Protein AF-A0A3P7IJL9-F1 (afdb_monomer)

Organism: Strongylus vulgaris (NCBI:txid40348)

Foldseek 3Di:
DVLLVVCVVVLVVLCVPDPCNVVSVQVSCCNSVVDDDDQDDPNDGAQEAEDPDPDAQLVCVVVLLVDPSSLPHPYYPDHPDPSSVVNSVVVNVVSVVVVVVVVVVVVQVVQQVVQCPDPLHADPRGPFGHDDDQPDPVRDFDKWKWDLFWIADPDPPDRIDTCDDPSNVVVVVVVVVQCVVVCVVPVQWAWDGWPIKIWGQDPRFGIKMWTWTWTQGNVPRDIDIDIDIHTDGDPDPPPPPPPPPPDD

Structure (mmCIF, N/CA/C/O backbone):
data_AF-A0A3P7IJL9-F1
#
_entry.id   AF-A0A3P7IJL9-F1
#
loop_
_atom_site.group_PDB
_atom_site.id
_atom_site.type_symbol
_atom_site.label_atom_id
_atom_site.label_alt_id
_atom_site.label_comp_id
_atom_site.label_asym_id
_atom_site.label_entity_id
_atom_site.label_seq_id
_atom_site.pdbx_PDB_ins_code
_atom_site.Cartn_x
_atom_site.Cartn_y
_atom_site.Cartn_z
_atom_site.occupancy
_atom_site.B_iso_or_equiv
_atom_site.auth_seq_id
_atom_site.auth_comp_id
_atom_site.auth_asym_id
_atom_site.auth_atom_id
_atom_site.pdbx_PDB_model_num
ATOM 1 N N . MET A 1 1 ? 7.071 14.612 -41.552 1.00 52.12 1 MET A N 1
ATOM 2 C CA . MET A 1 1 ? 6.804 13.450 -42.436 1.00 52.12 1 MET A CA 1
ATOM 3 C C . MET A 1 1 ? 7.225 13.655 -43.897 1.00 52.12 1 MET A C 1
ATOM 5 O O . MET A 1 1 ? 7.886 12.772 -44.419 1.00 52.12 1 MET A O 1
ATOM 9 N N . GLN A 1 2 ? 6.938 14.786 -44.562 1.00 61.50 2 GLN A N 1
ATOM 10 C CA . GLN A 1 2 ? 7.325 15.002 -45.979 1.00 61.50 2 GLN A CA 1
ATOM 11 C C . GLN A 1 2 ? 8.834 14.865 -46.279 1.00 61.50 2 GLN A C 1
ATOM 13 O O . GLN A 1 2 ? 9.194 14.288 -47.301 1.00 61.50 2 GLN A O 1
ATOM 18 N N . LYS A 1 3 ? 9.719 15.318 -45.376 1.00 64.44 3 LYS A N 1
ATOM 19 C CA . LYS A 1 3 ? 11.183 15.195 -45.546 1.00 64.44 3 LYS A CA 1
ATOM 20 C C . LYS A 1 3 ? 11.684 13.740 -45.565 1.00 64.44 3 LYS A C 1
ATOM 22 O O . LYS A 1 3 ? 12.568 13.419 -46.350 1.00 64.44 3 LYS A O 1
ATOM 27 N N . LEU A 1 4 ? 11.073 12.853 -44.770 1.00 61.94 4 LEU A N 1
ATOM 28 C CA . LEU A 1 4 ? 11.393 11.414 -44.756 1.00 61.94 4 LEU A CA 1
ATOM 29 C C . LEU A 1 4 ? 11.015 10.738 -46.082 1.00 61.94 4 LEU A C 1
ATOM 31 O O . LEU A 1 4 ? 11.747 9.891 -46.581 1.00 61.94 4 LEU A O 1
ATOM 35 N N . ILE A 1 5 ? 9.897 11.153 -46.686 1.00 68.25 5 ILE A N 1
ATOM 36 C CA . ILE A 1 5 ? 9.431 10.619 -47.972 1.00 68.25 5 ILE A CA 1
ATOM 37 C C . ILE A 1 5 ? 10.338 11.090 -49.121 1.00 68.25 5 ILE A C 1
ATOM 39 O O . ILE A 1 5 ? 10.665 10.294 -49.997 1.00 68.25 5 ILE A O 1
ATOM 43 N N . GLN A 1 6 ? 10.802 12.346 -49.097 1.00 72.44 6 GLN A N 1
ATOM 44 C CA . GLN A 1 6 ? 11.746 12.876 -50.092 1.00 72.44 6 GLN A CA 1
ATOM 45 C C . GLN A 1 6 ? 13.123 12.199 -50.040 1.00 72.44 6 GLN A C 1
ATOM 47 O O . GLN A 1 6 ? 13.720 11.957 -51.084 1.00 72.44 6 GLN A O 1
ATOM 52 N N . GLN A 1 7 ? 13.612 11.856 -48.845 1.00 73.19 7 GLN A N 1
ATOM 53 C CA . GLN A 1 7 ? 14.928 11.229 -48.657 1.00 73.19 7 GLN A CA 1
ATOM 54 C C . GLN A 1 7 ? 14.902 9.692 -48.745 1.00 73.19 7 GLN A C 1
ATOM 56 O O . GLN A 1 7 ? 15.929 9.035 -48.571 1.00 73.19 7 GLN A O 1
ATOM 61 N N . ARG A 1 8 ? 13.749 9.095 -49.083 1.00 74.56 8 ARG A N 1
ATOM 62 C CA . ARG A 1 8 ? 13.560 7.638 -49.170 1.00 74.56 8 ARG A CA 1
ATOM 63 C C . ARG A 1 8 ? 14.558 6.956 -50.110 1.00 74.56 8 ARG A C 1
ATOM 65 O O . ARG A 1 8 ? 15.057 5.882 -49.791 1.00 74.56 8 ARG A O 1
ATOM 72 N N . HIS A 1 9 ? 14.871 7.574 -51.249 1.00 76.50 9 HIS A N 1
ATOM 73 C CA . HIS A 1 9 ? 15.833 7.017 -52.205 1.00 76.50 9 HIS A CA 1
ATOM 74 C C . HIS A 1 9 ? 17.257 6.949 -51.635 1.00 76.50 9 HIS A C 1
ATOM 76 O O . HIS A 1 9 ? 17.929 5.938 -51.821 1.00 76.50 9 HIS A O 1
ATOM 82 N N . ALA A 1 10 ? 17.692 7.972 -50.892 1.00 76.12 10 ALA A N 1
ATOM 83 C CA . ALA A 1 10 ? 19.001 7.987 -50.240 1.00 76.12 10 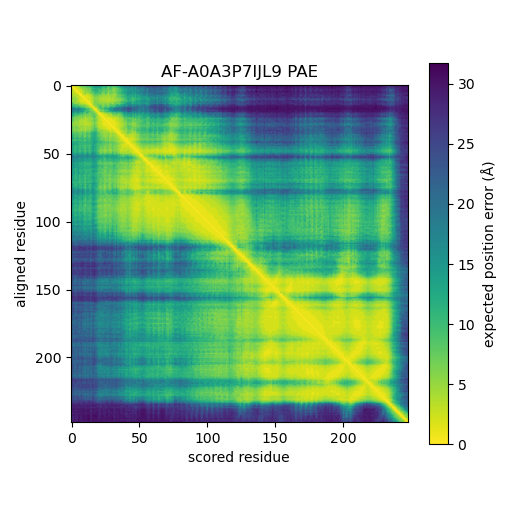ALA A CA 1
ATOM 84 C C . ALA A 1 10 ? 19.089 6.937 -49.119 1.00 76.12 10 ALA A C 1
ATOM 86 O O . ALA A 1 10 ? 20.085 6.226 -49.010 1.00 76.12 10 ALA A O 1
ATOM 87 N N . CYS A 1 11 ? 18.018 6.774 -48.338 1.00 76.81 11 CYS A N 1
ATOM 88 C CA . CYS A 1 11 ? 17.944 5.752 -47.295 1.00 76.81 11 CYS A CA 1
ATOM 89 C C . CYS A 1 11 ? 17.951 4.320 -47.849 1.00 76.81 11 CYS A C 1
ATOM 91 O O . CYS A 1 11 ? 18.652 3.462 -47.320 1.00 76.81 11 CYS A O 1
ATOM 93 N N . ASN A 1 12 ? 17.223 4.061 -48.940 1.00 77.31 12 ASN A N 1
ATOM 94 C CA . ASN A 1 12 ? 17.202 2.742 -49.580 1.00 77.31 12 ASN A CA 1
ATOM 95 C C . ASN A 1 12 ? 18.580 2.343 -50.136 1.00 77.31 12 ASN A C 1
ATOM 97 O O . ASN A 1 12 ? 18.951 1.174 -50.072 1.00 77.31 12 ASN A O 1
ATOM 101 N N . LEU A 1 13 ? 19.351 3.309 -50.650 1.00 75.75 13 LEU A N 1
ATOM 102 C CA . LEU A 1 13 ? 20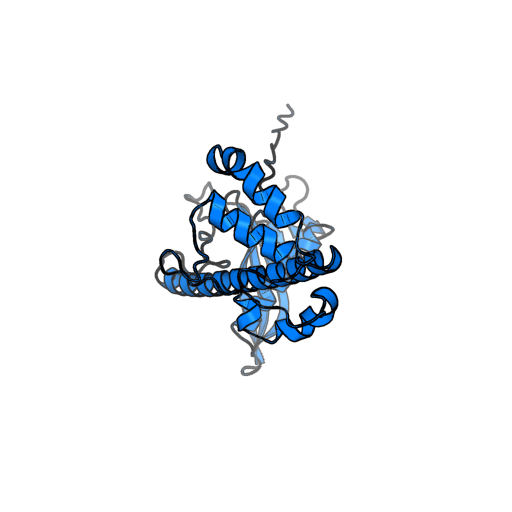.720 3.069 -51.117 1.00 75.75 13 LEU A CA 1
ATOM 103 C C . LEU A 1 13 ? 21.655 2.684 -49.961 1.00 75.75 13 LEU A C 1
ATOM 105 O O . LEU A 1 13 ? 22.454 1.762 -50.107 1.00 75.75 13 LEU A O 1
ATOM 109 N N . LEU A 1 14 ? 21.517 3.333 -48.801 1.00 73.44 14 LEU A N 1
ATOM 110 C CA . LEU A 1 14 ? 22.306 3.022 -47.603 1.00 73.44 14 LEU A CA 1
ATOM 111 C C . LEU A 1 14 ? 21.998 1.636 -47.021 1.00 73.44 14 LEU A C 1
ATOM 113 O O . LEU A 1 14 ? 22.917 0.960 -46.568 1.00 73.44 14 LEU A O 1
ATOM 117 N N . ALA A 1 15 ? 20.735 1.202 -47.064 1.00 66.94 15 ALA A N 1
ATOM 118 C CA . ALA A 1 15 ? 20.323 -0.123 -46.596 1.00 66.94 15 ALA A CA 1
ATOM 119 C C . ALA A 1 15 ? 20.821 -1.262 -47.506 1.00 66.94 15 ALA A C 1
ATOM 121 O O . ALA A 1 15 ? 21.078 -2.362 -47.040 1.00 66.94 15 ALA A O 1
ATOM 122 N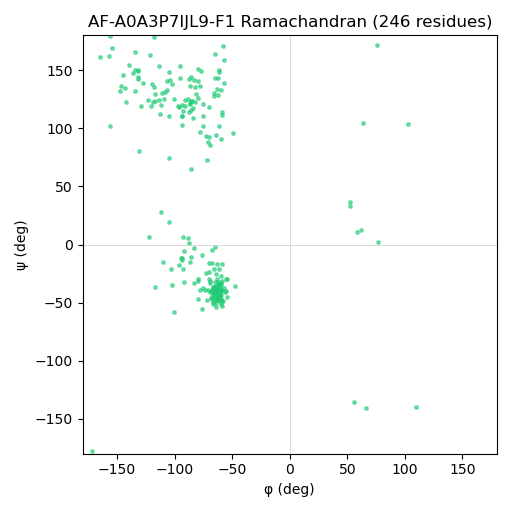 N . SER A 1 16 ? 20.996 -1.004 -48.805 1.00 63.78 16 SER A N 1
ATOM 123 C CA . SER A 1 16 ? 21.364 -2.043 -49.781 1.00 63.78 16 SER A CA 1
ATOM 124 C C . SER A 1 16 ? 22.835 -2.490 -49.758 1.00 63.78 16 SER A C 1
ATOM 126 O O . SER A 1 16 ? 23.180 -3.447 -50.446 1.00 63.78 16 SER A O 1
ATOM 128 N N . GLY A 1 17 ? 23.708 -1.800 -49.013 1.00 58.81 17 GLY A N 1
ATOM 129 C CA . GLY A 1 17 ? 25.166 -1.981 -49.095 1.00 58.81 17 GLY A CA 1
ATOM 130 C C . GLY A 1 17 ? 25.878 -2.368 -47.796 1.00 58.81 17 GLY A C 1
ATOM 131 O O . GLY A 1 17 ? 27.106 -2.356 -47.775 1.00 58.81 17 GLY A O 1
ATOM 132 N N . SER A 1 18 ? 25.161 -2.651 -46.706 1.00 52.47 18 SER A N 1
ATOM 133 C CA . SER A 1 18 ? 25.760 -2.860 -45.382 1.00 52.47 18 SER A CA 1
ATOM 134 C C . SER A 1 18 ? 25.030 -3.968 -44.619 1.00 52.47 18 SER A C 1
ATOM 136 O O . SER A 1 18 ? 23.856 -3.795 -44.320 1.00 52.47 18 SER A O 1
ATOM 138 N N . ASP A 1 19 ? 25.742 -5.022 -44.203 1.00 54.03 19 ASP A N 1
ATOM 139 C CA . ASP A 1 19 ? 25.234 -6.089 -43.309 1.00 54.03 19 ASP A CA 1
ATOM 140 C C . ASP A 1 19 ? 24.876 -5.586 -41.888 1.00 54.03 19 ASP A C 1
ATOM 142 O O . ASP A 1 19 ? 24.418 -6.344 -41.036 1.00 54.03 19 ASP A O 1
ATOM 146 N N . ALA A 1 20 ? 25.099 -4.299 -41.601 1.00 59.59 20 ALA A N 1
ATOM 147 C CA . ALA A 1 20 ? 24.760 -3.652 -40.341 1.00 59.59 20 ALA A CA 1
ATOM 148 C C . ALA A 1 20 ? 23.522 -2.752 -40.504 1.00 59.59 20 ALA A C 1
ATOM 150 O O . ALA A 1 20 ? 23.628 -1.521 -40.510 1.00 59.59 20 ALA A O 1
ATOM 151 N N . ASP A 1 21 ? 22.339 -3.365 -40.605 1.00 64.19 21 ASP A N 1
ATOM 152 C CA . ASP A 1 21 ? 21.034 -2.691 -40.752 1.00 64.19 21 ASP A CA 1
ATOM 153 C C . ASP A 1 21 ? 20.828 -1.533 -39.758 1.00 64.19 21 ASP A C 1
ATOM 155 O O . ASP A 1 21 ? 20.277 -0.481 -40.092 1.00 64.19 21 ASP A O 1
ATOM 159 N N . GLN A 1 22 ? 21.343 -1.687 -38.536 1.00 62.84 22 GLN A N 1
ATOM 160 C CA . GLN A 1 22 ? 21.232 -0.693 -37.470 1.00 62.84 22 GLN A CA 1
ATOM 161 C C . GLN A 1 22 ? 22.001 0.607 -37.779 1.00 62.84 22 GLN A C 1
ATOM 163 O O . GLN A 1 22 ? 21.512 1.702 -37.499 1.00 62.84 22 GLN A O 1
ATOM 168 N N . LEU A 1 23 ? 23.171 0.501 -38.415 1.00 67.56 23 LEU A N 1
ATOM 169 C CA . LEU A 1 23 ? 24.028 1.641 -38.758 1.00 67.56 23 LEU A CA 1
ATOM 170 C C . LEU A 1 23 ? 23.522 2.367 -40.017 1.00 67.56 23 LEU A C 1
ATOM 172 O O . LEU A 1 23 ? 23.683 3.582 -40.159 1.00 67.56 23 LEU A O 1
ATOM 176 N N . ALA A 1 24 ? 22.868 1.632 -40.922 1.00 74.38 24 ALA A N 1
ATOM 177 C CA . ALA A 1 24 ? 22.169 2.195 -42.074 1.00 74.38 24 ALA A CA 1
ATOM 178 C C . ALA A 1 24 ? 20.913 2.976 -41.651 1.00 74.38 24 ALA A C 1
ATOM 180 O O . ALA A 1 24 ? 20.671 4.079 -42.155 1.00 74.38 24 ALA A O 1
ATOM 181 N N . PHE A 1 25 ? 20.151 2.449 -40.687 1.00 74.44 25 PHE A N 1
ATOM 182 C CA . PHE A 1 25 ? 18.977 3.121 -40.132 1.00 74.44 25 PHE A CA 1
ATOM 183 C C . PHE A 1 25 ? 19.341 4.436 -39.431 1.00 74.44 25 PHE A C 1
ATOM 185 O O . PHE A 1 25 ? 18.727 5.467 -39.708 1.00 74.44 25 PHE A O 1
ATOM 192 N N . GLU A 1 26 ? 20.384 4.435 -38.596 1.00 75.50 26 GLU A N 1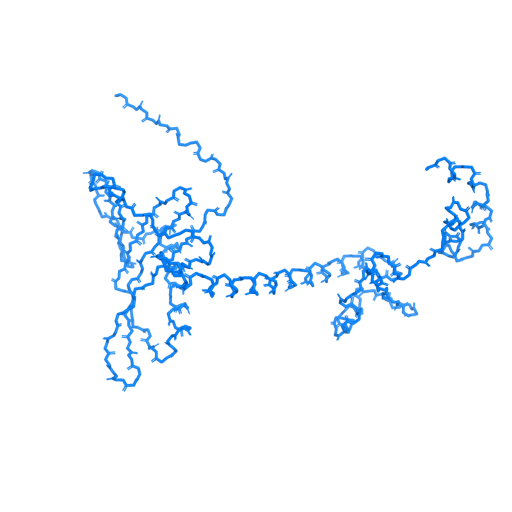
ATOM 193 C CA . GLU A 1 26 ? 20.866 5.643 -37.915 1.00 75.50 26 GLU A CA 1
ATOM 194 C C . GLU A 1 26 ? 21.259 6.747 -38.912 1.00 75.50 26 GLU A C 1
ATOM 196 O O . GLU A 1 26 ? 20.791 7.884 -38.809 1.00 75.50 26 GLU A O 1
ATOM 201 N N . LYS A 1 27 ? 22.051 6.404 -39.937 1.00 77.56 27 LYS A N 1
ATOM 202 C CA . LYS A 1 27 ? 22.460 7.347 -40.991 1.00 77.56 27 LYS A CA 1
ATOM 203 C C . LYS A 1 27 ? 21.274 7.887 -41.788 1.00 77.56 27 LYS A C 1
ATOM 205 O O . LYS A 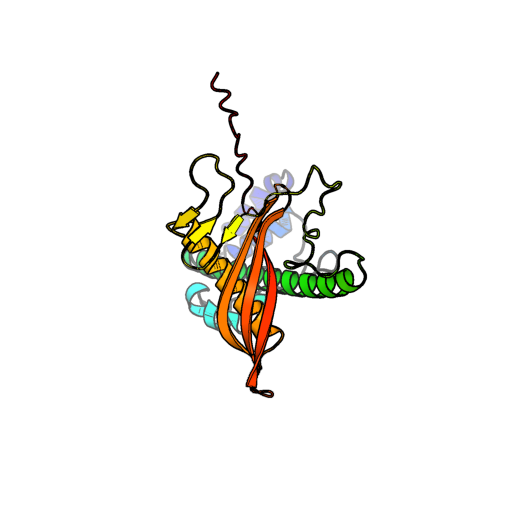1 27 ? 21.252 9.070 -42.124 1.00 77.56 27 LYS A O 1
ATOM 210 N N . CYS A 1 28 ? 20.273 7.053 -42.075 1.00 80.62 28 CYS A N 1
ATOM 211 C CA . CYS A 1 28 ? 19.038 7.503 -42.716 1.00 80.62 28 CYS A CA 1
ATOM 212 C C . CYS A 1 28 ? 18.286 8.515 -41.840 1.00 80.62 28 CYS A C 1
ATOM 214 O O . CYS A 1 28 ? 17.829 9.548 -42.339 1.00 80.62 28 CYS A O 1
ATOM 216 N N . LEU A 1 29 ? 18.189 8.251 -40.533 1.00 79.56 29 LEU A N 1
ATOM 217 C CA . LEU A 1 29 ? 17.524 9.145 -39.591 1.00 79.56 29 LEU A CA 1
ATOM 218 C C . LEU A 1 29 ? 18.221 10.510 -39.551 1.00 79.56 29 LEU A C 1
ATOM 220 O O . LEU A 1 29 ? 17.553 11.540 -39.665 1.00 79.56 29 LEU A O 1
ATOM 224 N N . GLN A 1 30 ? 19.556 10.518 -39.482 1.00 81.00 30 GLN A N 1
ATOM 225 C CA . GLN A 1 30 ? 20.370 11.736 -39.533 1.00 81.00 30 GLN A CA 1
ATOM 226 C C . GLN A 1 30 ? 20.149 12.516 -40.838 1.00 81.00 30 GLN A C 1
ATOM 228 O O . GLN A 1 30 ? 19.873 13.712 -40.791 1.00 81.00 30 GLN A O 1
ATOM 233 N N . LEU A 1 31 ? 20.178 11.857 -42.002 1.00 81.62 31 LEU A N 1
ATOM 234 C CA . LEU A 1 31 ? 19.971 12.512 -43.303 1.00 81.62 31 LEU A CA 1
ATOM 235 C C . LEU A 1 31 ? 18.560 13.089 -43.475 1.00 81.62 31 LEU A C 1
ATOM 237 O O . LEU A 1 31 ? 18.387 14.162 -44.052 1.00 81.62 31 LEU A O 1
ATOM 241 N N . ALA A 1 32 ? 17.536 12.387 -42.990 1.00 82.31 32 ALA A N 1
ATOM 242 C CA . ALA A 1 32 ? 16.149 12.803 -43.168 1.00 82.31 32 ALA A CA 1
ATOM 243 C C . ALA A 1 32 ? 15.713 13.901 -42.188 1.00 82.31 32 ALA A C 1
ATOM 245 O O . ALA A 1 32 ? 14.844 14.718 -42.515 1.00 82.31 32 ALA A O 1
ATOM 246 N N . THR A 1 33 ? 16.280 13.903 -40.981 1.00 82.56 33 THR A N 1
ATOM 247 C CA . THR A 1 33 ? 15.890 14.827 -39.907 1.00 82.56 33 THR A CA 1
ATOM 248 C C . THR A 1 33 ? 16.877 15.975 -39.720 1.00 82.56 33 THR A C 1
ATOM 250 O O . THR A 1 33 ? 16.477 17.022 -39.215 1.00 82.56 33 THR A O 1
ATOM 253 N N . ASN A 1 34 ? 18.122 15.819 -40.184 1.00 82.06 34 ASN A N 1
ATOM 254 C CA . ASN A 1 34 ? 19.248 16.708 -39.894 1.00 82.06 34 ASN A CA 1
ATOM 255 C C . ASN A 1 34 ? 19.447 16.933 -38.383 1.00 82.06 34 ASN A C 1
ATOM 257 O O . ASN A 1 34 ? 19.815 18.025 -37.952 1.00 82.06 34 ASN A O 1
ATOM 261 N N . LEU A 1 35 ? 19.139 15.912 -37.579 1.00 82.69 35 LEU A N 1
ATOM 262 C CA . LEU A 1 35 ? 19.343 15.899 -36.136 1.00 82.69 35 LEU A CA 1
ATOM 263 C C . LEU A 1 35 ? 20.519 14.981 -35.801 1.00 82.69 35 LEU A C 1
ATOM 265 O O . LEU A 1 35 ? 20.671 13.912 -36.392 1.00 82.69 35 LEU A O 1
ATOM 269 N N . SER A 1 36 ? 21.329 15.395 -34.831 1.00 79.38 36 SER A N 1
ATOM 270 C CA . SER A 1 36 ? 22.345 14.556 -34.197 1.00 79.38 36 SER A CA 1
ATOM 271 C C . SER A 1 36 ? 21.792 13.936 -32.917 1.00 79.38 36 SER A C 1
ATOM 273 O O . SER A 1 36 ? 20.921 14.519 -32.267 1.00 79.38 36 SER A O 1
ATOM 275 N N . CYS A 1 37 ? 22.319 12.778 -32.519 1.00 77.88 37 CYS A N 1
ATOM 276 C CA . CYS A 1 37 ? 22.020 12.208 -31.210 1.00 77.88 37 CYS A CA 1
ATOM 277 C C . CYS A 1 37 ? 22.448 13.182 -30.105 1.00 77.88 37 CYS A C 1
ATOM 279 O O . CYS A 1 37 ? 23.552 13.727 -30.141 1.00 77.88 37 CYS A O 1
ATOM 281 N N . ILE A 1 38 ? 21.564 13.395 -29.134 1.00 83.25 38 ILE A N 1
ATOM 282 C CA . ILE A 1 38 ? 21.815 14.226 -27.959 1.00 83.25 38 ILE A CA 1
ATOM 283 C C . ILE A 1 38 ? 21.720 13.352 -26.714 1.00 83.25 38 ILE A C 1
ATOM 285 O O . ILE A 1 38 ? 20.813 12.531 -26.588 1.00 83.25 38 ILE A O 1
ATOM 289 N N . SER A 1 39 ? 22.665 13.523 -25.797 1.00 81.69 39 SER A N 1
ATOM 290 C CA . SER A 1 39 ? 22.666 12.859 -24.491 1.00 81.69 39 SER A CA 1
ATOM 291 C C . SER A 1 39 ? 21.974 13.691 -23.413 1.00 81.69 39 SER A C 1
ATOM 293 O O . SER A 1 39 ? 21.814 13.220 -22.293 1.00 81.69 39 SER A O 1
ATOM 295 N N . GLU A 1 40 ? 21.569 14.920 -23.731 1.00 88.69 40 GLU A N 1
ATOM 296 C CA . GLU A 1 40 ? 20.910 15.833 -22.804 1.00 88.69 40 GLU A CA 1
ATOM 297 C C . GLU A 1 40 ? 19.885 16.699 -23.543 1.00 88.69 40 GLU A C 1
ATOM 299 O O . GLU A 1 40 ? 20.157 17.209 -24.633 1.00 88.69 40 GLU A O 1
ATOM 304 N N . TYR A 1 41 ? 18.703 16.866 -22.952 1.00 87.56 41 TYR A N 1
ATOM 305 C CA . TYR A 1 41 ? 17.658 17.755 -23.451 1.00 87.56 41 TYR A CA 1
ATOM 306 C C . TYR A 1 41 ? 16.859 18.343 -22.286 1.00 87.56 41 TYR A C 1
ATOM 308 O O . TYR A 1 41 ? 16.451 17.615 -21.388 1.00 87.56 41 TYR A O 1
ATOM 316 N N . GLN A 1 42 ? 16.639 19.663 -22.294 1.00 89.38 42 GLN A N 1
ATOM 317 C CA . GLN A 1 42 ? 15.916 20.389 -21.231 1.00 89.38 42 GLN A CA 1
ATOM 318 C C . GLN A 1 42 ? 16.448 20.121 -19.805 1.00 89.38 42 GLN A C 1
ATOM 320 O O . GLN A 1 42 ? 15.679 20.052 -18.853 1.00 89.38 42 GLN A O 1
ATOM 325 N N . GLY A 1 43 ? 17.769 19.962 -19.654 1.00 85.94 43 GLY A N 1
ATOM 326 C CA . GLY A 1 43 ? 18.410 19.654 -18.368 1.00 85.94 43 GLY A CA 1
ATOM 327 C C . GLY A 1 43 ? 18.271 18.194 -17.921 1.00 85.94 43 GLY A C 1
ATOM 328 O O . GLY A 1 43 ? 18.761 17.832 -16.854 1.00 85.94 43 GLY A O 1
ATOM 329 N N . GLN A 1 44 ? 17.635 17.341 -18.731 1.00 83.62 44 GLN A N 1
ATOM 330 C CA . GLN A 1 44 ? 17.538 15.908 -18.489 1.00 83.62 44 GLN A CA 1
ATOM 331 C C . GLN A 1 44 ? 18.613 15.169 -19.286 1.00 83.62 44 GLN A C 1
ATOM 333 O O . GLN A 1 44 ? 18.620 15.202 -20.518 1.00 83.62 44 GLN A O 1
ATOM 338 N N . ALA A 1 45 ? 19.499 14.460 -18.588 1.00 88.12 45 ALA A N 1
ATOM 339 C CA . ALA A 1 45 ? 20.479 13.580 -19.216 1.00 88.12 45 ALA A CA 1
ATOM 340 C C . ALA A 1 45 ? 19.847 12.218 -19.557 1.00 88.12 45 ALA A C 1
ATOM 342 O O . ALA A 1 45 ? 19.362 11.506 -18.673 1.00 88.12 45 ALA A O 1
ATOM 343 N N . TYR A 1 46 ? 19.885 11.829 -20.830 1.00 87.44 46 TYR A N 1
ATOM 344 C CA . TYR A 1 46 ? 19.432 10.524 -21.302 1.00 87.44 46 TYR A CA 1
ATOM 345 C C . TYR A 1 46 ? 20.544 9.492 -21.141 1.00 87.44 46 TYR A C 1
ATOM 347 O O . TYR A 1 46 ? 21.546 9.504 -21.857 1.00 87.44 46 TYR A O 1
ATOM 355 N N . LYS A 1 47 ? 20.362 8.574 -20.191 1.00 89.12 47 LYS A N 1
ATOM 356 C CA . LYS A 1 47 ? 21.296 7.471 -19.953 1.00 89.12 47 LYS A CA 1
ATOM 357 C C . LYS A 1 47 ? 20.887 6.260 -20.776 1.00 89.12 47 LYS A C 1
ATOM 359 O O . LYS A 1 47 ? 19.766 5.778 -20.645 1.00 89.12 47 LYS A O 1
ATOM 364 N N . VAL A 1 48 ? 21.803 5.759 -21.593 1.00 89.12 48 VAL A N 1
ATOM 365 C CA . VAL A 1 48 ? 21.587 4.569 -22.418 1.00 89.12 48 VAL A CA 1
ATOM 366 C C . VAL A 1 48 ? 22.450 3.435 -21.880 1.00 89.12 48 VAL A C 1
ATOM 368 O O . VAL A 1 48 ? 23.646 3.618 -21.653 1.00 89.12 48 VAL A O 1
ATOM 371 N N . TRP A 1 49 ? 21.850 2.267 -21.666 1.00 90.56 49 TRP A N 1
ATOM 372 C CA . TRP A 1 49 ? 22.582 1.055 -21.325 1.00 90.56 49 TRP A CA 1
ATOM 373 C C . TRP A 1 49 ? 23.065 0.363 -22.597 1.00 90.56 49 TRP A C 1
ATOM 375 O O . TRP A 1 49 ? 22.276 -0.092 -23.437 1.00 90.56 49 TRP A O 1
ATOM 385 N N . HIS A 1 50 ? 24.383 0.297 -22.742 1.00 88.31 50 HIS A N 1
ATOM 386 C CA . HIS A 1 50 ? 25.018 -0.352 -23.874 1.00 88.31 50 HIS A CA 1
ATOM 387 C C . HIS A 1 50 ? 25.238 -1.835 -23.577 1.00 88.31 50 HIS A C 1
ATOM 389 O O . HIS A 1 50 ? 25.839 -2.194 -22.569 1.00 88.31 50 HIS A O 1
ATOM 395 N N . VAL A 1 51 ? 24.722 -2.696 -24.456 1.00 85.44 51 VAL A N 1
ATOM 396 C CA . VAL A 1 51 ? 24.865 -4.147 -24.336 1.00 85.44 51 VAL A CA 1
ATOM 397 C C . VAL A 1 51 ? 26.077 -4.579 -25.148 1.00 85.44 51 VAL A C 1
ATOM 399 O O . VAL A 1 51 ? 26.083 -4.537 -26.389 1.00 85.44 51 VAL A O 1
ATOM 402 N N . ASP A 1 52 ? 27.115 -4.999 -24.435 1.00 79.88 52 ASP A N 1
ATOM 403 C CA . ASP A 1 52 ? 28.366 -5.442 -25.033 1.00 79.88 52 ASP A CA 1
ATOM 404 C C . ASP A 1 52 ? 28.253 -6.869 -25.587 1.00 79.88 52 ASP A C 1
ATOM 406 O O . ASP A 1 52 ? 27.712 -7.785 -24.964 1.00 79.88 52 ASP A O 1
ATOM 410 N N . GLY A 1 53 ? 28.794 -7.068 -26.791 1.00 78.06 53 GLY A N 1
ATOM 411 C CA . GLY A 1 53 ? 28.832 -8.377 -27.444 1.00 78.06 53 GLY A CA 1
ATOM 412 C C . GLY A 1 53 ? 27.454 -8.924 -27.836 1.00 78.06 53 GLY A C 1
ATOM 413 O O . GLY A 1 53 ? 26.608 -8.184 -28.350 1.00 78.06 53 GLY A O 1
ATOM 414 N N . THR A 1 54 ? 27.284 -10.235 -27.641 1.00 73.25 54 THR A N 1
ATOM 415 C CA . THR A 1 54 ? 26.099 -11.039 -27.997 1.00 73.25 54 THR A CA 1
ATOM 416 C C . THR A 1 54 ? 25.242 -11.398 -26.781 1.00 73.25 54 THR A C 1
ATOM 418 O O . THR A 1 54 ? 24.503 -12.378 -26.822 1.00 73.25 54 THR A O 1
ATOM 421 N N . GLN A 1 55 ? 25.388 -10.673 -25.668 1.00 81.00 55 GLN A N 1
ATOM 422 C CA . GLN A 1 55 ? 24.571 -10.920 -24.483 1.00 81.00 55 GLN A CA 1
ATOM 423 C C . GLN A 1 55 ? 23.107 -10.585 -24.783 1.00 81.00 55 GLN A C 1
ATOM 425 O O . GLN A 1 55 ? 22.802 -9.512 -25.302 1.00 81.00 55 GLN A O 1
ATOM 430 N N . THR A 1 56 ? 22.216 -11.509 -24.450 1.00 84.25 56 THR A N 1
ATOM 431 C CA . THR A 1 56 ? 20.765 -11.326 -24.480 1.00 84.25 56 THR A CA 1
ATOM 432 C C . THR A 1 56 ? 20.313 -10.699 -23.164 1.00 84.25 56 THR A C 1
ATOM 434 O O . THR A 1 56 ? 20.869 -10.971 -22.094 1.00 84.25 56 THR A O 1
ATOM 437 N N . ALA A 1 57 ? 19.312 -9.825 -23.229 1.00 85.62 57 ALA A N 1
ATOM 438 C CA . ALA A 1 57 ? 18.806 -9.145 -22.048 1.00 85.62 57 ALA A CA 1
ATOM 439 C C . ALA A 1 57 ? 18.141 -10.126 -21.080 1.00 85.62 57 ALA A C 1
ATOM 441 O O . ALA A 1 57 ? 18.384 -10.031 -19.881 1.00 85.62 57 ALA A O 1
ATOM 442 N N . HIS A 1 58 ? 17.371 -11.099 -21.576 1.00 87.94 58 HIS A N 1
ATOM 443 C CA . HIS A 1 58 ? 16.660 -12.053 -20.718 1.00 87.94 58 HIS A CA 1
ATOM 444 C C . HIS A 1 58 ? 17.591 -12.925 -19.856 1.00 87.94 58 HIS A C 1
ATOM 446 O O . HIS A 1 58 ? 17.249 -13.218 -18.711 1.00 87.94 58 HIS A O 1
ATOM 452 N N . ASP A 1 59 ? 18.791 -13.264 -20.339 1.00 88.69 59 ASP A N 1
ATOM 453 C CA . ASP A 1 59 ? 19.772 -14.046 -19.570 1.00 88.69 59 ASP A CA 1
ATOM 454 C C . ASP A 1 59 ? 20.598 -13.182 -18.606 1.00 88.69 59 ASP A C 1
ATOM 456 O O . ASP A 1 59 ? 21.012 -13.621 -17.526 1.00 88.69 59 ASP A O 1
ATOM 460 N N . ALA A 1 60 ? 20.879 -11.937 -18.995 1.00 89.62 60 ALA A N 1
ATOM 461 C CA . ALA A 1 60 ? 21.784 -11.055 -18.268 1.00 89.62 60 ALA A CA 1
ATOM 462 C C . ALA A 1 60 ? 21.076 -10.130 -17.268 1.00 89.62 60 ALA A C 1
ATOM 464 O O . ALA A 1 60 ? 21.753 -9.543 -16.417 1.00 89.62 60 ALA A O 1
ATOM 465 N N . ILE A 1 61 ? 19.741 -10.029 -17.315 1.00 90.56 61 ILE A N 1
ATOM 466 C CA . ILE A 1 61 ? 18.989 -9.017 -16.569 1.00 90.56 61 ILE A CA 1
ATOM 467 C C . ILE A 1 61 ? 19.311 -9.036 -15.082 1.00 90.56 61 ILE A C 1
ATOM 469 O O . ILE A 1 61 ? 19.626 -7.992 -14.527 1.00 90.56 61 ILE A O 1
ATOM 473 N N . ASN A 1 62 ? 19.368 -10.221 -14.465 1.00 89.75 62 ASN A N 1
ATOM 474 C CA . ASN A 1 62 ? 19.656 -10.393 -13.039 1.00 89.75 62 ASN A CA 1
ATOM 475 C C . ASN A 1 62 ? 21.018 -9.809 -12.632 1.00 89.75 62 ASN A C 1
ATOM 477 O O . ASN A 1 62 ? 21.167 -9.311 -11.520 1.00 89.75 62 ASN A O 1
ATOM 481 N N . LYS A 1 63 ? 22.004 -9.825 -13.537 1.00 91.00 63 LYS A N 1
ATOM 482 C CA . LYS A 1 63 ? 23.319 -9.205 -13.317 1.00 91.00 63 LYS A CA 1
ATOM 483 C C . LYS A 1 63 ? 23.250 -7.691 -13.506 1.00 91.00 63 LYS A C 1
ATOM 485 O O . LYS A 1 63 ? 23.874 -6.942 -12.755 1.00 91.00 63 LYS A O 1
ATOM 490 N N . TRP A 1 64 ? 22.494 -7.232 -14.500 1.00 91.56 64 TRP A N 1
ATOM 491 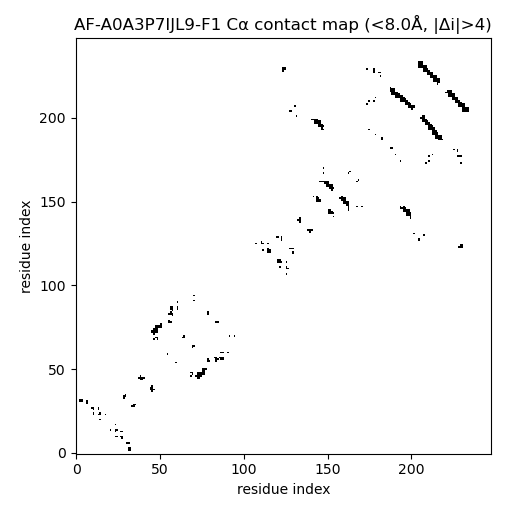C CA . TRP A 1 64 ? 22.336 -5.808 -14.786 1.00 91.56 64 TRP A CA 1
ATOM 492 C C . TRP A 1 64 ? 21.540 -5.082 -13.697 1.00 91.56 64 TRP A C 1
ATOM 494 O O . TRP A 1 64 ? 21.906 -3.959 -13.368 1.00 91.56 64 TRP A O 1
ATOM 504 N N . ARG A 1 65 ? 20.556 -5.729 -13.048 1.00 92.00 65 ARG A N 1
ATOM 505 C CA . ARG A 1 65 ? 19.769 -5.134 -11.941 1.00 92.00 65 ARG A CA 1
ATOM 506 C C . ARG A 1 65 ? 20.632 -4.609 -10.791 1.00 92.00 65 ARG A C 1
ATOM 508 O O . ARG A 1 65 ? 20.235 -3.660 -10.123 1.00 92.00 65 ARG A O 1
ATOM 515 N N . ALA A 1 66 ? 21.804 -5.207 -10.563 1.00 91.88 66 ALA A N 1
ATOM 516 C CA . ALA A 1 66 ? 22.744 -4.773 -9.528 1.00 91.88 66 ALA A CA 1
ATOM 517 C C . ALA A 1 66 ? 23.427 -3.428 -9.847 1.00 91.88 66 ALA A C 1
ATOM 519 O O . ALA A 1 66 ? 24.009 -2.806 -8.961 1.00 91.88 66 ALA A O 1
ATOM 520 N N . HIS A 1 67 ? 23.376 -2.976 -11.102 1.00 93.06 67 HIS A N 1
ATOM 521 C CA . HIS A 1 67 ? 24.021 -1.749 -11.546 1.00 93.06 67 HIS A CA 1
ATOM 522 C C . HIS A 1 67 ? 23.026 -0.590 -11.541 1.00 93.06 67 HIS A C 1
ATOM 524 O O . HIS A 1 67 ? 22.071 -0.548 -12.315 1.00 93.06 67 HIS A O 1
ATOM 530 N N . GLU A 1 68 ? 23.304 0.427 -10.731 1.00 90.75 68 GLU A N 1
ATOM 531 C CA . GLU A 1 68 ? 22.472 1.630 -10.659 1.00 90.75 68 GLU A CA 1
ATOM 532 C C . GLU A 1 68 ? 22.379 2.369 -12.008 1.00 90.75 68 GLU A C 1
ATOM 534 O O . GLU A 1 68 ? 21.338 2.926 -12.353 1.00 90.75 68 GLU A O 1
ATOM 539 N N . ALA A 1 69 ? 23.448 2.333 -12.810 1.00 90.88 69 ALA A N 1
ATOM 540 C CA . ALA A 1 69 ? 23.464 2.922 -14.147 1.00 90.88 69 ALA A CA 1
ATOM 541 C C . ALA A 1 69 ? 22.436 2.278 -15.094 1.00 90.88 69 ALA A C 1
ATOM 543 O O . ALA A 1 69 ? 21.855 2.984 -15.916 1.00 90.88 69 ALA A O 1
ATOM 544 N N . PHE A 1 70 ? 22.187 0.972 -14.951 1.00 93.00 70 PHE A N 1
ATOM 545 C CA . PHE A 1 70 ? 21.156 0.261 -15.704 1.00 93.00 70 PHE A CA 1
ATOM 546 C C . PHE A 1 70 ? 19.758 0.654 -15.223 1.00 93.00 70 PHE A C 1
ATOM 548 O O . PHE A 1 70 ? 18.917 1.037 -16.032 1.00 93.00 70 PHE A O 1
ATOM 555 N N . ASN A 1 71 ? 19.529 0.665 -13.907 1.00 92.75 71 ASN A N 1
ATOM 556 C CA . ASN A 1 71 ? 18.226 1.027 -13.338 1.00 92.75 71 ASN A CA 1
ATOM 557 C C . ASN A 1 71 ? 17.835 2.490 -13.621 1.00 92.75 71 ASN A C 1
ATOM 559 O O . ASN A 1 71 ? 16.656 2.805 -13.681 1.00 92.75 71 ASN A O 1
ATOM 563 N N . LYS A 1 72 ? 18.815 3.379 -13.833 1.00 90.56 72 LYS A N 1
ATOM 564 C CA . LYS A 1 72 ? 18.600 4.784 -14.227 1.00 90.56 72 LYS A CA 1
ATOM 565 C C . LYS A 1 72 ? 18.625 5.013 -15.745 1.00 90.56 72 LYS A C 1
ATOM 567 O O . LYS A 1 72 ? 18.662 6.169 -16.174 1.00 90.56 72 LYS A O 1
ATOM 572 N N . SER A 1 73 ? 18.694 3.956 -16.555 1.00 91.38 73 SER A N 1
ATOM 573 C CA . SER A 1 73 ? 18.734 4.080 -18.014 1.00 91.38 73 SER A CA 1
ATOM 574 C C . SER A 1 73 ? 17.332 4.232 -18.605 1.00 91.38 73 SER A C 1
ATOM 576 O O . SER A 1 73 ? 16.384 3.613 -18.140 1.00 91.38 73 SER A O 1
ATOM 578 N N . ILE A 1 74 ? 17.207 5.076 -19.632 1.00 88.00 74 ILE A N 1
ATOM 579 C CA . ILE A 1 74 ? 15.950 5.302 -20.365 1.00 88.00 74 ILE A CA 1
ATOM 580 C C . ILE A 1 74 ? 15.827 4.386 -21.586 1.00 88.00 74 ILE A C 1
ATOM 582 O O . ILE A 1 74 ? 14.740 4.171 -22.114 1.00 88.00 74 ILE A O 1
ATOM 586 N N . ALA A 1 75 ? 16.957 3.872 -22.068 1.00 87.25 75 ALA A N 1
ATOM 587 C CA . ALA A 1 75 ? 17.014 3.022 -23.241 1.00 87.25 75 ALA A CA 1
ATOM 588 C C . ALA A 1 75 ? 18.091 1.954 -23.074 1.00 87.25 75 ALA A C 1
ATOM 590 O O . ALA A 1 75 ? 19.157 2.211 -22.512 1.00 87.25 75 ALA A O 1
ATOM 591 N N . VAL A 1 76 ? 17.824 0.777 -23.631 1.00 89.56 76 VAL A N 1
ATOM 592 C CA . VAL A 1 76 ? 18.757 -0.347 -23.701 1.00 89.56 76 VAL A CA 1
ATOM 593 C C . VAL A 1 76 ? 19.042 -0.632 -25.168 1.00 89.56 76 VAL A C 1
ATOM 595 O O . VAL A 1 76 ? 18.125 -0.733 -25.983 1.00 89.56 76 VAL A O 1
ATOM 598 N N . THR A 1 77 ? 20.318 -0.722 -25.530 1.00 83.19 77 THR A N 1
ATOM 599 C CA . THR A 1 77 ? 20.697 -1.067 -26.908 1.00 83.19 77 THR A CA 1
ATOM 600 C C . THR A 1 77 ? 20.542 -2.561 -27.173 1.00 83.19 77 THR A C 1
ATOM 602 O O . THR A 1 77 ? 20.783 -3.363 -26.280 1.00 83.19 77 THR A O 1
ATOM 605 N N . LYS A 1 78 ? 20.234 -2.912 -28.430 1.00 75.56 78 LYS A N 1
ATOM 606 C CA . LYS A 1 78 ? 20.091 -4.286 -28.947 1.00 75.56 78 LYS A CA 1
ATOM 607 C C . LYS A 1 78 ? 18.946 -5.074 -28.293 1.00 75.56 78 LYS A C 1
ATOM 609 O O . LYS A 1 78 ? 19.068 -5.604 -27.197 1.00 75.56 78 LYS A O 1
ATOM 614 N N . LEU A 1 79 ? 17.855 -5.215 -29.040 1.00 79.00 79 LEU A N 1
ATOM 615 C CA . LEU A 1 79 ? 16.789 -6.174 -28.758 1.00 79.00 79 LEU A CA 1
ATOM 616 C C . LEU A 1 79 ? 16.934 -7.312 -29.762 1.00 79.00 79 LEU A C 1
ATOM 618 O O . LEU A 1 79 ? 16.758 -7.095 -30.959 1.00 79.00 79 LEU A O 1
ATOM 622 N N . LEU A 1 80 ? 17.330 -8.491 -29.285 1.00 78.31 80 LEU A N 1
ATOM 623 C CA . LEU A 1 80 ? 17.599 -9.641 -30.149 1.00 78.31 80 LEU A CA 1
ATOM 624 C C . LEU A 1 80 ? 16.385 -10.576 -30.248 1.00 78.31 80 LEU A C 1
ATOM 626 O O . LEU A 1 80 ? 16.314 -11.381 -31.173 1.00 78.31 80 LEU A O 1
ATOM 630 N N . SER A 1 81 ? 15.429 -10.469 -29.319 1.00 86.81 81 SER A N 1
ATOM 631 C CA . SER A 1 81 ? 14.244 -11.325 -29.248 1.00 86.81 81 SER A CA 1
ATOM 632 C C . SER A 1 81 ? 13.078 -10.677 -28.489 1.00 86.81 81 SER A C 1
ATOM 634 O O . SER A 1 81 ? 13.273 -9.765 -27.684 1.00 86.81 81 SER A O 1
ATOM 636 N N . ASP A 1 82 ? 11.866 -11.205 -28.676 1.00 89.12 82 ASP A N 1
ATOM 637 C CA . ASP A 1 82 ? 10.687 -10.813 -27.884 1.00 89.12 82 ASP A CA 1
ATOM 638 C C . ASP A 1 82 ? 10.857 -11.151 -26.391 1.00 89.12 82 ASP A C 1
ATOM 640 O O . ASP A 1 82 ? 10.351 -10.441 -25.522 1.00 89.12 82 ASP A O 1
ATOM 644 N N . ALA A 1 83 ? 11.627 -12.201 -26.082 1.00 88.94 83 ALA A N 1
ATOM 645 C CA . ALA A 1 83 ? 11.975 -12.564 -24.711 1.00 88.94 83 ALA A CA 1
ATOM 646 C C . ALA A 1 83 ? 12.817 -11.472 -24.027 1.00 88.94 83 ALA A C 1
ATOM 648 O O . ALA A 1 83 ? 12.588 -11.164 -22.859 1.00 88.94 83 ALA A O 1
ATOM 649 N N . ASP A 1 84 ? 13.741 -10.838 -24.760 1.00 90.00 84 ASP A N 1
ATOM 650 C CA . ASP A 1 84 ? 14.509 -9.692 -24.259 1.00 90.00 84 ASP A CA 1
ATOM 651 C C . ASP A 1 84 ? 13.603 -8.501 -23.951 1.00 90.00 84 ASP A C 1
ATOM 653 O O . ASP A 1 84 ? 13.744 -7.874 -22.902 1.00 90.00 84 ASP A O 1
ATOM 657 N N . ALA A 1 85 ? 12.658 -8.207 -24.849 1.00 89.81 85 ALA A N 1
ATOM 658 C CA . ALA A 1 85 ? 11.713 -7.112 -24.669 1.00 89.81 85 ALA A CA 1
ATOM 659 C C . ALA A 1 85 ? 10.821 -7.333 -23.437 1.00 89.81 85 ALA A C 1
ATOM 661 O O . ALA A 1 85 ? 10.677 -6.418 -22.627 1.00 89.81 85 ALA A O 1
ATOM 662 N N . SER A 1 86 ? 10.281 -8.545 -23.259 1.00 92.50 86 SER A N 1
ATOM 663 C CA . SER A 1 86 ? 9.467 -8.897 -22.088 1.00 92.50 86 SER A CA 1
ATOM 664 C C . SER A 1 86 ? 10.270 -8.799 -20.793 1.00 92.50 86 SER A C 1
ATOM 666 O O . SER A 1 86 ? 9.823 -8.162 -19.846 1.00 92.50 86 SER A O 1
ATOM 668 N N . ALA A 1 87 ? 11.482 -9.362 -20.757 1.00 92.25 87 ALA A N 1
ATOM 669 C CA . ALA A 1 87 ? 12.314 -9.331 -19.558 1.00 92.25 87 ALA A CA 1
ATOM 670 C C . ALA A 1 87 ? 12.671 -7.892 -19.148 1.00 92.25 87 ALA A C 1
ATOM 672 O O . ALA A 1 87 ? 12.580 -7.536 -17.971 1.00 92.25 87 ALA A O 1
ATOM 673 N N . LEU A 1 88 ? 13.056 -7.053 -20.117 1.00 93.06 88 LEU A N 1
ATOM 674 C CA . LEU A 1 88 ? 13.334 -5.636 -19.881 1.00 93.06 88 LEU A CA 1
ATOM 675 C C . LEU A 1 88 ? 12.088 -4.893 -19.400 1.00 93.06 88 LEU A C 1
ATOM 677 O O . LEU A 1 88 ? 12.188 -4.118 -18.451 1.00 93.06 88 LEU A O 1
ATOM 681 N N . HIS A 1 89 ? 10.931 -5.147 -20.012 1.00 93.25 89 HIS A N 1
ATOM 682 C CA . HIS A 1 89 ? 9.669 -4.543 -19.600 1.00 93.25 89 HIS A CA 1
ATOM 683 C C . HIS A 1 89 ? 9.341 -4.871 -18.140 1.00 93.25 89 HIS A C 1
ATOM 685 O O . HIS A 1 89 ? 9.173 -3.952 -17.342 1.00 93.25 89 HIS A O 1
ATOM 691 N N . ASP A 1 90 ? 9.348 -6.152 -17.770 1.00 93.62 90 ASP A N 1
ATOM 692 C CA . ASP A 1 90 ? 9.034 -6.594 -16.408 1.00 93.62 90 ASP A CA 1
ATOM 693 C C . ASP A 1 90 ? 9.988 -5.976 -15.374 1.00 93.62 90 ASP A C 1
ATOM 695 O O . ASP A 1 90 ? 9.575 -5.562 -14.288 1.00 93.62 90 ASP A O 1
ATOM 699 N N . HIS A 1 91 ? 11.278 -5.868 -15.714 1.00 94.44 91 HIS A N 1
ATOM 700 C CA . HIS A 1 91 ? 12.265 -5.213 -14.856 1.00 94.44 91 HIS A CA 1
ATOM 701 C C . HIS A 1 91 ? 11.985 -3.723 -14.669 1.00 94.44 91 HIS A C 1
ATOM 703 O O . HIS A 1 91 ? 11.912 -3.262 -13.533 1.00 94.44 91 HIS A O 1
ATOM 709 N N . PHE A 1 92 ? 11.834 -2.962 -15.755 1.00 94.38 92 PHE A N 1
ATOM 710 C CA . PHE A 1 92 ? 11.645 -1.514 -15.651 1.00 94.38 92 PHE A CA 1
ATOM 711 C C . PHE A 1 92 ? 10.290 -1.147 -15.044 1.00 94.38 92 PHE A C 1
ATOM 713 O O . PHE A 1 92 ? 10.223 -0.175 -14.300 1.00 94.38 92 PHE A O 1
ATOM 720 N N . VAL A 1 93 ? 9.243 -1.954 -15.251 1.00 95.19 93 VAL A N 1
ATOM 721 C CA . VAL A 1 93 ? 7.984 -1.811 -14.503 1.00 95.19 93 VAL A CA 1
ATOM 722 C C . VAL A 1 93 ? 8.239 -1.978 -13.008 1.00 95.19 93 VAL A C 1
ATOM 724 O O . VAL A 1 93 ? 7.819 -1.132 -12.228 1.00 95.19 93 VAL A O 1
ATOM 727 N N . SER A 1 94 ? 8.982 -3.009 -12.594 1.00 94.31 94 SER A N 1
ATOM 728 C CA . SER A 1 94 ? 9.328 -3.192 -11.180 1.00 94.31 94 SER A CA 1
ATOM 729 C C . SER A 1 94 ? 10.152 -2.031 -10.609 1.00 94.31 94 SER A C 1
ATOM 731 O O . SER A 1 94 ? 9.954 -1.681 -9.448 1.00 94.31 94 SER A O 1
ATOM 733 N N . VAL A 1 95 ? 11.068 -1.445 -11.387 1.00 93.88 95 VAL A N 1
ATOM 734 C CA . VAL A 1 95 ? 11.871 -0.282 -10.965 1.00 93.88 95 VAL A CA 1
ATOM 735 C C . VAL A 1 95 ? 10.996 0.959 -10.791 1.00 93.88 95 VAL A C 1
ATOM 737 O O . VAL A 1 95 ? 11.112 1.640 -9.774 1.00 93.88 95 VAL A O 1
ATOM 740 N N . GLU A 1 96 ? 10.113 1.246 -11.749 1.00 93.38 96 GLU A N 1
ATOM 741 C CA . GLU A 1 96 ? 9.219 2.405 -11.674 1.00 93.38 96 GLU A CA 1
ATOM 742 C C . GLU A 1 96 ? 8.179 2.252 -10.559 1.00 93.38 96 GLU A C 1
ATOM 744 O O . GLU A 1 96 ? 7.937 3.210 -9.834 1.00 93.38 96 GLU A O 1
ATOM 749 N N . VAL A 1 97 ? 7.630 1.050 -10.344 1.00 95.25 97 VAL A N 1
ATOM 750 C CA . VAL A 1 97 ? 6.734 0.777 -9.206 1.00 95.25 97 VAL A CA 1
ATOM 751 C C . VAL A 1 97 ? 7.453 1.037 -7.884 1.00 95.25 97 VAL A C 1
ATOM 753 O O . VAL A 1 97 ? 6.959 1.811 -7.075 1.00 95.25 97 VAL A O 1
ATOM 756 N N . ALA A 1 98 ? 8.661 0.494 -7.697 1.00 94.19 98 ALA A N 1
ATOM 757 C CA . ALA A 1 98 ? 9.429 0.717 -6.471 1.00 94.19 98 ALA A CA 1
ATOM 758 C C . ALA A 1 98 ? 9.769 2.201 -6.240 1.00 94.19 98 ALA A C 1
ATOM 760 O O . ALA A 1 98 ? 9.832 2.660 -5.100 1.00 94.19 98 ALA A O 1
ATOM 761 N N . LYS A 1 99 ? 9.993 2.963 -7.316 1.00 93.38 99 LYS A N 1
ATOM 762 C CA . LYS A 1 99 ? 10.214 4.409 -7.242 1.00 93.38 99 LYS A CA 1
ATOM 763 C C . LYS A 1 99 ? 8.944 5.150 -6.821 1.00 93.38 99 LYS A C 1
ATOM 765 O O . LYS A 1 99 ? 9.023 5.998 -5.939 1.00 93.38 99 LYS A O 1
ATOM 770 N N . VAL A 1 100 ? 7.799 4.816 -7.415 1.00 95.06 100 VAL A N 1
ATOM 771 C CA . VAL A 1 100 ? 6.498 5.387 -7.039 1.00 95.06 100 VAL A CA 1
ATOM 772 C C . VAL A 1 100 ? 6.167 5.055 -5.585 1.00 95.06 100 VAL A C 1
ATOM 774 O O . VAL A 1 100 ? 5.786 5.954 -4.847 1.00 95.06 100 VAL A O 1
ATOM 777 N N . ASP A 1 101 ? 6.391 3.819 -5.139 1.00 92.88 101 ASP A N 1
ATOM 778 C CA . ASP A 1 101 ? 6.177 3.418 -3.743 1.00 92.88 101 ASP A CA 1
ATOM 779 C C . ASP A 1 101 ? 7.056 4.230 -2.777 1.00 92.88 101 ASP A C 1
ATOM 781 O O . ASP A 1 101 ? 6.591 4.678 -1.730 1.00 92.88 101 ASP A O 1
ATOM 785 N N . ALA A 1 102 ? 8.320 4.479 -3.139 1.00 94.31 102 ALA A N 1
ATOM 786 C CA . ALA A 1 102 ? 9.215 5.318 -2.345 1.00 94.31 102 ALA A CA 1
ATOM 787 C C . ALA A 1 102 ? 8.773 6.794 -2.314 1.00 94.31 102 ALA A C 1
ATOM 789 O O . ALA A 1 102 ? 8.875 7.442 -1.273 1.00 94.31 102 ALA A O 1
ATOM 790 N N . GLU A 1 103 ? 8.276 7.328 -3.434 1.00 94.50 103 GLU A N 1
ATOM 791 C CA . GLU A 1 103 ? 7.712 8.682 -3.507 1.00 94.50 103 GLU A CA 1
ATOM 792 C C . GLU A 1 103 ? 6.423 8.800 -2.678 1.00 94.50 103 GLU A C 1
ATOM 794 O O . GLU A 1 103 ? 6.259 9.783 -1.956 1.00 94.50 103 GLU A O 1
ATOM 799 N N . ILE A 1 104 ? 5.547 7.789 -2.717 1.00 89.50 104 ILE A N 1
ATOM 800 C CA . ILE A 1 104 ? 4.344 7.704 -1.876 1.00 89.50 104 ILE A CA 1
ATOM 801 C C . ILE A 1 104 ? 4.735 7.710 -0.400 1.00 89.50 104 ILE A C 1
ATOM 803 O O . ILE A 1 104 ? 4.251 8.561 0.339 1.00 89.50 104 ILE A O 1
ATOM 807 N N . ALA A 1 105 ? 5.663 6.846 0.018 1.00 88.44 105 ALA A N 1
ATOM 808 C CA . ALA A 1 105 ? 6.106 6.782 1.411 1.00 88.44 105 ALA A CA 1
ATOM 809 C C . ALA A 1 105 ? 6.720 8.110 1.898 1.00 88.44 105 ALA A C 1
ATOM 811 O O . ALA A 1 105 ? 6.497 8.527 3.035 1.00 88.44 105 ALA A O 1
ATOM 812 N N . ALA A 1 106 ? 7.476 8.801 1.038 1.00 92.06 106 ALA A N 1
ATOM 813 C CA . ALA A 1 106 ? 8.026 10.117 1.357 1.00 92.06 106 ALA A CA 1
ATOM 814 C C . ALA A 1 106 ? 6.923 11.181 1.516 1.00 92.06 106 ALA A C 1
ATOM 816 O O . ALA A 1 106 ? 6.964 11.964 2.466 1.00 92.06 106 ALA A O 1
ATOM 817 N N . MET A 1 107 ? 5.926 11.183 0.624 1.00 90.00 107 MET A N 1
ATOM 818 C CA . MET A 1 107 ? 4.774 12.087 0.708 1.00 90.00 107 MET A CA 1
ATOM 819 C C . MET A 1 107 ? 3.897 11.801 1.930 1.00 90.00 107 MET A C 1
ATOM 821 O O . MET A 1 107 ? 3.441 12.735 2.582 1.00 90.00 107 MET A O 1
ATOM 825 N N . GLU A 1 108 ? 3.668 10.534 2.273 1.00 85.69 108 GLU A N 1
ATOM 826 C CA . GLU A 1 108 ? 2.906 10.141 3.464 1.00 85.69 108 GLU A CA 1
ATOM 827 C C . GLU A 1 108 ? 3.561 10.655 4.750 1.00 85.69 108 GLU A C 1
ATOM 829 O O . GLU A 1 108 ? 2.865 11.159 5.633 1.00 85.69 108 GLU A O 1
ATOM 834 N N . LEU A 1 109 ? 4.894 10.597 4.837 1.00 85.50 109 LEU A N 1
ATOM 835 C CA . LEU A 1 109 ? 5.645 11.140 5.970 1.00 85.50 109 LEU A CA 1
ATOM 836 C C . LEU A 1 109 ? 5.512 12.666 6.059 1.00 85.50 109 LEU A C 1
ATOM 838 O O . LEU A 1 109 ? 5.256 13.198 7.139 1.00 85.50 109 LEU A O 1
ATOM 842 N N . GLU A 1 110 ? 5.642 13.372 4.933 1.00 87.75 110 GLU A N 1
ATOM 843 C CA . GLU A 1 110 ? 5.455 14.828 4.881 1.00 87.75 110 GLU A CA 1
ATOM 844 C C . GLU A 1 110 ? 4.031 15.229 5.300 1.00 87.75 110 GLU A C 1
ATOM 846 O O . GLU A 1 110 ? 3.848 16.132 6.119 1.00 87.75 110 GLU A O 1
ATOM 851 N N . LEU A 1 111 ? 3.017 14.518 4.799 1.00 83.31 111 LEU A N 1
ATOM 852 C CA . LEU A 1 111 ? 1.618 14.735 5.164 1.00 83.31 111 LEU A CA 1
ATOM 853 C C . LEU A 1 111 ? 1.362 14.472 6.649 1.00 83.31 111 LEU A C 1
ATOM 855 O O . LEU A 1 111 ? 0.629 15.235 7.278 1.00 83.31 111 LEU A O 1
ATOM 859 N N . GLY A 1 112 ? 1.967 13.427 7.217 1.00 77.56 112 GLY A N 1
ATOM 860 C CA . GLY A 1 112 ? 1.858 13.116 8.640 1.00 77.56 112 GLY A CA 1
ATOM 861 C C . GLY A 1 112 ? 2.379 14.246 9.531 1.00 77.56 112 GLY A C 1
ATOM 862 O O . GLY A 1 112 ? 1.741 14.581 10.528 1.00 77.56 112 GLY A O 1
ATOM 863 N N . GLU A 1 113 ? 3.490 14.885 9.155 1.00 81.56 113 GLU A N 1
ATOM 864 C CA . GLU A 1 113 ? 4.008 16.054 9.876 1.00 81.56 113 GLU A CA 1
ATOM 865 C C . GLU A 1 113 ? 3.077 17.266 9.747 1.00 81.56 113 GLU A C 1
ATOM 867 O O . GLU A 1 113 ? 2.763 17.901 10.753 1.00 81.56 113 GLU A O 1
ATOM 872 N N . LEU A 1 114 ? 2.563 17.549 8.546 1.00 81.19 114 LEU A N 1
ATOM 873 C CA . LEU A 1 114 ? 1.641 18.668 8.317 1.00 81.19 114 LEU A CA 1
ATOM 874 C C . LEU A 1 114 ? 0.301 18.504 9.052 1.00 81.19 114 LEU A C 1
ATOM 876 O O . LEU A 1 114 ? -0.301 19.491 9.473 1.00 81.19 114 LEU A O 1
ATOM 880 N N . GLN A 1 115 ? -0.185 17.272 9.226 1.00 74.81 115 GLN A N 1
ATOM 881 C CA . GLN A 1 115 ? -1.455 17.015 9.908 1.00 74.81 115 GLN A CA 1
ATOM 882 C C . GLN A 1 115 ? -1.411 17.281 11.420 1.00 74.81 115 GLN A C 1
ATOM 884 O O . GLN A 1 115 ? -2.463 17.566 12.001 1.00 74.81 115 GLN A O 1
ATOM 889 N N . LYS A 1 116 ? -0.235 17.239 12.065 1.00 73.12 116 LYS A N 1
ATOM 890 C CA . LYS A 1 116 ? -0.094 17.545 13.505 1.00 73.12 116 LYS A CA 1
ATOM 891 C C . LYS A 1 116 ? -0.550 18.963 13.854 1.00 73.12 116 LYS A C 1
ATOM 893 O O . LYS A 1 116 ? -1.005 19.191 14.971 1.00 73.12 116 LYS A O 1
ATOM 898 N N . ASP A 1 117 ? -0.477 19.875 12.889 1.00 70.56 117 ASP A N 1
ATOM 899 C CA . ASP A 1 117 ? -0.851 21.281 13.050 1.00 70.56 117 ASP A CA 1
ATOM 900 C C . ASP A 1 117 ? -2.346 21.547 12.786 1.00 70.56 117 ASP A C 1
ATOM 902 O O . ASP A 1 117 ? -2.799 22.690 12.860 1.00 70.56 117 ASP A O 1
ATOM 906 N N . THR A 1 118 ? -3.136 20.513 12.470 1.00 69.81 118 THR A N 1
ATOM 907 C CA . THR A 1 118 ? -4.573 20.650 12.188 1.00 69.81 118 THR A CA 1
ATOM 908 C C . THR A 1 118 ? -5.437 20.382 13.424 1.00 69.81 118 THR A C 1
ATOM 910 O O . THR A 1 118 ? -5.177 19.460 14.195 1.00 69.81 118 THR A O 1
ATOM 913 N N . ASP A 1 119 ? -6.534 21.135 13.580 1.00 66.31 119 ASP A N 1
ATOM 914 C CA . ASP A 1 119 ? -7.511 20.960 14.676 1.00 66.31 119 ASP A CA 1
ATOM 915 C C . ASP A 1 119 ? -8.227 19.589 14.656 1.00 66.31 119 ASP A C 1
ATOM 917 O O . ASP A 1 119 ? -8.861 19.182 15.638 1.00 66.31 119 ASP A O 1
ATOM 921 N N . GLU A 1 120 ? -8.170 18.874 13.528 1.00 64.38 120 GLU A N 1
ATOM 922 C CA . GLU A 1 120 ? -8.765 17.544 13.360 1.00 64.38 120 GLU A CA 1
ATOM 923 C C . GLU A 1 120 ? -7.832 16.407 13.811 1.00 64.38 120 GLU A C 1
ATOM 925 O O . GLU A 1 120 ? -8.320 15.305 14.078 1.00 64.38 120 GLU A O 1
ATOM 930 N N . GLY A 1 121 ? -6.537 16.697 14.000 1.00 63.50 121 GLY A N 1
ATOM 931 C CA . GLY A 1 121 ? -5.499 15.732 14.358 1.00 63.50 121 GLY A CA 1
ATOM 932 C C . GLY A 1 121 ? -5.055 14.843 13.185 1.00 63.50 121 GLY A C 1
ATOM 933 O O . GLY A 1 121 ? -5.662 14.866 12.113 1.00 63.50 121 GLY A O 1
ATOM 934 N N . PRO A 1 122 ? -3.987 14.045 13.368 1.00 65.56 122 PRO A N 1
ATOM 935 C CA . PRO A 1 122 ? -3.518 13.121 12.342 1.00 65.56 122 PRO A CA 1
ATOM 936 C C . PRO A 1 122 ? -4.575 12.054 12.044 1.00 65.56 122 PRO A C 1
ATOM 938 O O . PRO A 1 122 ? -5.153 11.452 12.953 1.00 65.56 122 PRO A O 1
ATOM 941 N N . THR A 1 123 ? -4.825 11.812 10.759 1.00 68.69 123 THR A N 1
ATOM 942 C CA . THR A 1 123 ? -5.718 10.748 10.293 1.00 68.69 123 THR A CA 1
ATOM 943 C C . THR A 1 123 ? -4.904 9.595 9.737 1.00 68.69 123 THR A C 1
ATOM 945 O O . THR A 1 123 ? -3.859 9.809 9.127 1.00 68.69 123 THR A O 1
ATOM 948 N N . TRP A 1 124 ? -5.419 8.374 9.866 1.00 66.88 124 TRP A N 1
ATOM 949 C CA . TRP A 1 124 ? -4.854 7.224 9.169 1.00 66.88 124 TRP A CA 1
ATOM 950 C C . TRP A 1 124 ? -5.883 6.590 8.219 1.00 66.88 124 TRP A C 1
ATOM 952 O O . TRP A 1 124 ? -6.957 6.183 8.684 1.00 66.88 124 TRP A O 1
ATOM 962 N N . PRO A 1 125 ? -5.585 6.469 6.908 1.00 69.19 125 PRO A N 1
ATOM 963 C CA . PRO A 1 125 ? -4.379 6.942 6.204 1.00 69.19 125 PRO A CA 1
ATOM 964 C C . PRO A 1 125 ? -4.206 8.475 6.177 1.00 69.19 125 PRO A C 1
ATOM 966 O O . PRO A 1 125 ? -5.155 9.226 6.433 1.00 69.19 125 PRO A O 1
ATOM 969 N N . ALA A 1 126 ? -2.994 8.935 5.850 1.00 68.19 126 ALA A N 1
ATOM 970 C CA . ALA A 1 126 ? -2.691 10.357 5.687 1.00 68.19 126 ALA A CA 1
ATOM 971 C C . ALA A 1 126 ? -3.527 10.981 4.549 1.00 68.19 126 ALA A C 1
ATOM 973 O O . ALA A 1 126 ? -3.897 10.305 3.589 1.00 68.19 126 ALA A O 1
ATOM 974 N N . ALA A 1 127 ? -3.839 12.276 4.663 1.00 67.44 127 ALA A N 1
ATOM 975 C CA . ALA A 1 127 ? -4.659 13.042 3.708 1.00 67.44 127 ALA A CA 1
ATOM 976 C C . ALA A 1 127 ? -6.117 12.572 3.517 1.00 67.44 127 ALA A C 1
ATOM 978 O O . ALA A 1 127 ? -6.815 13.052 2.621 1.00 67.44 127 ALA A O 1
ATOM 979 N N . VAL A 1 128 ? -6.622 11.695 4.385 1.00 73.06 128 VAL A N 1
ATOM 980 C CA . VAL A 1 128 ? -8.061 11.429 4.502 1.00 73.06 128 VAL A CA 1
ATOM 981 C C . VAL A 1 128 ? -8.655 12.452 5.470 1.00 73.06 128 VAL A C 1
ATOM 983 O O . VAL A 1 128 ? -8.053 12.689 6.510 1.00 73.06 128 VAL A O 1
ATOM 986 N N . PRO A 1 129 ? -9.819 13.070 5.197 1.00 71.38 129 PRO A N 1
ATOM 987 C CA . PRO A 1 129 ? -10.458 13.926 6.197 1.00 71.38 129 PRO A CA 1
ATOM 988 C C . PRO A 1 129 ? -10.711 13.145 7.493 1.00 71.38 129 PRO A C 1
ATOM 990 O O . PRO A 1 129 ? -10.775 11.911 7.470 1.00 71.38 129 PRO A O 1
ATOM 993 N N . GLY A 1 130 ? -10.866 13.844 8.619 1.00 71.38 130 GLY A N 1
ATOM 994 C CA . GLY A 1 130 ? -11.248 13.223 9.886 1.00 71.38 130 GLY A CA 1
ATOM 995 C C . GLY A 1 130 ? -12.577 12.464 9.803 1.00 71.38 130 GLY A C 1
ATOM 996 O O . GLY A 1 130 ? -13.324 12.552 8.826 1.00 71.38 130 GLY A O 1
ATOM 997 N N . TYR A 1 131 ? -12.900 11.708 10.855 1.00 70.38 131 TYR A N 1
ATOM 998 C CA . TYR A 1 131 ? -14.224 11.095 10.973 1.00 70.38 131 TYR A CA 1
ATOM 999 C C . TYR A 1 131 ? -15.318 12.166 10.924 1.00 70.38 131 TYR A C 1
ATOM 1001 O O . TYR A 1 131 ? -15.197 13.229 11.540 1.00 70.38 131 TYR A O 1
ATOM 1009 N N . SER A 1 132 ? -16.405 11.869 10.208 1.00 67.88 132 SER A N 1
ATOM 1010 C CA . SER A 1 132 ? -17.532 12.788 10.073 1.00 67.88 132 SER A CA 1
ATOM 1011 C C . SER A 1 132 ? -18.109 13.119 11.449 1.00 67.88 132 SER A C 1
ATOM 1013 O O . SER A 1 132 ? -18.631 12.255 12.164 1.00 67.88 132 SER A O 1
ATOM 1015 N N . ARG A 1 133 ? -17.986 14.388 11.850 1.00 73.50 133 ARG A N 1
ATOM 1016 C CA . ARG A 1 133 ? -18.624 14.902 13.061 1.00 73.50 133 ARG A CA 1
ATOM 1017 C C . ARG A 1 133 ? -20.051 15.303 12.702 1.00 73.50 133 ARG A C 1
ATOM 1019 O O . ARG A 1 133 ? -20.237 16.129 11.807 1.00 73.50 133 ARG A O 1
ATOM 1026 N N . PRO A 1 134 ? -21.070 14.759 13.387 1.00 78.69 134 PRO A N 1
ATOM 1027 C CA . PRO A 1 134 ? -22.442 15.094 13.065 1.00 78.69 134 PRO A CA 1
ATOM 1028 C C . PRO A 1 134 ? -22.670 16.593 13.299 1.00 78.69 134 PRO A C 1
ATOM 1030 O O . PRO A 1 134 ? -22.378 17.091 14.389 1.00 78.69 134 PRO A O 1
ATOM 1033 N N . PRO A 1 135 ? -23.218 17.330 12.316 1.00 79.94 135 PRO A N 1
ATOM 1034 C CA . PRO A 1 135 ? -23.387 18.779 12.426 1.00 79.94 135 PRO A CA 1
ATOM 1035 C C . PRO A 1 135 ? -24.398 19.157 13.517 1.00 79.94 135 PRO A C 1
ATOM 1037 O O . PRO A 1 135 ? -24.400 20.280 14.015 1.00 79.94 135 PRO A O 1
ATOM 1040 N N . ASN A 1 136 ? -25.281 18.229 13.897 1.00 85.31 136 ASN A N 1
ATOM 1041 C CA . ASN A 1 136 ? -26.176 18.369 15.037 1.00 85.31 136 ASN A CA 1
ATOM 1042 C C . ASN A 1 136 ? -26.588 16.996 15.598 1.00 85.31 136 ASN A C 1
ATOM 1044 O O . ASN A 1 136 ? -26.410 15.960 14.958 1.00 85.31 136 ASN A O 1
ATOM 1048 N N . ARG A 1 137 ? -27.221 17.006 16.780 1.00 84.06 137 ARG A N 1
ATOM 1049 C CA . ARG A 1 137 ? -27.671 15.801 17.507 1.00 84.06 137 ARG A CA 1
ATOM 1050 C C . ARG A 1 137 ? -28.661 14.900 16.758 1.00 84.06 137 ARG A C 1
ATOM 1052 O O . ARG A 1 137 ? -28.883 13.778 17.189 1.00 84.06 137 ARG A O 1
ATOM 1059 N N . TYR A 1 138 ? -29.300 15.395 15.700 1.00 84.50 138 TYR A N 1
ATOM 1060 C CA . TYR A 1 138 ? -30.290 14.640 14.929 1.00 84.50 138 TYR A CA 1
ATOM 1061 C C . TYR A 1 138 ? -29.685 13.942 13.711 1.00 84.50 138 TYR A C 1
ATOM 1063 O O . TYR A 1 138 ? -30.345 13.110 13.100 1.00 84.50 138 TYR A O 1
ATOM 1071 N N . GLN A 1 139 ? -28.445 14.279 13.355 1.00 82.50 139 GLN A N 1
ATOM 1072 C CA . GLN A 1 139 ? -27.725 13.727 12.208 1.00 82.50 139 GLN A CA 1
ATOM 1073 C C . GLN A 1 139 ? -26.550 12.854 12.663 1.00 82.50 139 GLN A C 1
ATOM 1075 O O . GLN A 1 139 ? -25.544 12.752 11.969 1.00 82.50 139 GLN A O 1
ATOM 1080 N N . VAL A 1 140 ? -26.661 12.256 13.854 1.00 82.56 140 VAL A N 1
ATOM 1081 C CA . VAL A 1 140 ? -25.639 11.356 14.394 1.00 82.56 140 VAL A CA 1
ATOM 1082 C C . VAL A 1 140 ? -25.645 10.063 13.578 1.00 82.56 140 VAL A C 1
ATOM 1084 O O . VAL A 1 140 ? -26.676 9.382 13.549 1.00 82.56 140 VAL A O 1
ATOM 1087 N N . PRO A 1 141 ? -24.534 9.714 12.907 1.00 83.44 141 PRO A N 1
ATOM 1088 C CA . PRO A 1 141 ? -24.459 8.474 12.157 1.00 83.44 141 PRO A CA 1
ATOM 1089 C C . PRO A 1 141 ? -24.552 7.277 13.105 1.00 83.44 141 PRO A C 1
ATOM 1091 O O . PRO A 1 141 ? -24.036 7.296 14.225 1.00 83.44 141 PRO A O 1
ATOM 1094 N N . THR A 1 142 ? -25.228 6.226 12.650 1.00 86.88 142 THR A N 1
ATOM 1095 C CA . THR A 1 142 ? -25.374 4.993 13.425 1.00 86.88 142 THR A CA 1
ATOM 1096 C C . THR A 1 142 ? -24.185 4.088 13.148 1.00 86.88 142 THR A C 1
ATOM 1098 O O . THR A 1 142 ? -24.017 3.619 12.026 1.00 86.88 142 THR A O 1
ATOM 1101 N N . TRP A 1 143 ? -23.366 3.854 14.170 1.00 91.06 143 TRP A N 1
ATOM 1102 C CA . TRP A 1 143 ? -22.254 2.911 14.104 1.00 91.06 143 TRP A CA 1
ATOM 1103 C C . TRP A 1 143 ? -22.750 1.487 14.356 1.00 91.06 143 TRP A C 1
ATOM 1105 O O . TRP A 1 143 ? -23.518 1.247 15.289 1.00 91.06 143 TRP A O 1
ATOM 1115 N N . GLU A 1 144 ? -22.280 0.539 13.553 1.00 93.94 144 GLU A N 1
ATOM 1116 C CA . GLU A 1 144 ? -22.491 -0.887 13.787 1.00 93.94 144 GLU A CA 1
ATOM 1117 C C . GLU A 1 144 ? -21.428 -1.387 14.766 1.00 93.94 144 GLU A C 1
ATOM 1119 O O . GLU A 1 144 ? -20.233 -1.335 14.476 1.00 93.94 144 GLU A O 1
ATOM 1124 N N . PHE A 1 145 ? -21.853 -1.857 15.935 1.00 95.75 145 PHE A N 1
ATOM 1125 C CA . PHE A 1 145 ? -20.954 -2.447 16.925 1.00 95.75 145 PHE A CA 1
ATOM 1126 C C . PHE A 1 145 ? -20.635 -3.894 16.542 1.00 95.75 145 PHE A C 1
ATOM 1128 O O . PHE A 1 145 ? -21.519 -4.627 16.105 1.00 95.75 145 PHE A O 1
ATOM 1135 N N . PHE A 1 146 ? -19.399 -4.339 16.729 1.00 96.81 146 PHE A N 1
ATOM 1136 C CA . PHE A 1 146 ? -19.016 -5.722 16.483 1.00 96.81 146 PHE A CA 1
ATOM 1137 C C . PHE A 1 146 ? -18.064 -6.266 17.548 1.00 96.81 146 PHE A C 1
ATOM 1139 O O . PHE A 1 146 ? -17.300 -5.556 18.201 1.00 96.81 146 PHE A O 1
ATOM 1146 N N . THR A 1 147 ? -18.105 -7.580 17.691 1.00 96.38 147 THR A N 1
ATOM 1147 C CA . THR A 1 147 ? -17.097 -8.399 18.363 1.00 96.38 147 THR A CA 1
ATOM 1148 C C . THR A 1 147 ? -16.518 -9.367 17.334 1.00 96.38 147 THR A C 1
ATOM 1150 O O . THR A 1 147 ? -16.985 -9.420 16.201 1.00 96.38 147 THR A O 1
ATOM 1153 N N . LEU A 1 148 ? -15.550 -10.202 17.715 1.00 95.44 148 LEU A N 1
ATOM 1154 C CA . LEU A 1 148 ? -15.053 -11.256 16.817 1.00 95.44 148 LEU A CA 1
ATOM 1155 C C . LEU A 1 148 ? -16.082 -12.367 16.524 1.00 95.44 148 LEU A C 1
ATOM 1157 O O . LEU A 1 148 ? -15.787 -13.275 15.751 1.00 95.44 148 LEU A O 1
ATOM 1161 N N . LYS A 1 149 ? -17.260 -12.330 17.161 1.00 96.00 149 LYS A N 1
ATOM 1162 C CA . LYS A 1 149 ? -18.311 -13.348 17.017 1.00 96.00 149 LYS A CA 1
ATOM 1163 C C . LYS A 1 149 ? -19.598 -12.811 16.423 1.00 96.00 149 LYS A C 1
ATOM 1165 O O . LYS A 1 149 ? -20.232 -13.529 15.665 1.00 96.00 149 LYS A O 1
ATOM 1170 N N . ASP A 1 150 ? -19.967 -11.584 16.767 1.00 96.88 150 ASP A N 1
ATOM 1171 C CA . ASP A 1 150 ? -21.272 -11.011 16.457 1.00 96.88 150 ASP A CA 1
ATOM 1172 C C . ASP A 1 150 ? -21.137 -9.576 15.954 1.00 96.88 150 ASP A C 1
ATOM 1174 O O . ASP A 1 150 ? -20.278 -8.823 16.418 1.00 96.88 150 ASP A O 1
ATOM 1178 N N . ILE A 1 151 ? -22.041 -9.185 15.063 1.00 95.62 151 ILE A N 1
ATOM 1179 C CA . ILE A 1 151 ? -22.235 -7.819 14.597 1.00 95.62 151 ILE A CA 1
ATOM 1180 C C . ILE A 1 151 ? -23.648 -7.336 14.923 1.00 95.62 151 ILE A C 1
ATOM 1182 O O . ILE A 1 151 ? -24.637 -8.060 14.778 1.00 95.62 151 ILE A O 1
ATOM 1186 N N . PHE A 1 152 ? -23.729 -6.088 15.365 1.00 94.88 152 PHE A N 1
ATOM 1187 C CA . PHE A 1 152 ? -24.934 -5.449 15.851 1.00 94.88 152 PHE A CA 1
ATOM 1188 C C . PHE A 1 152 ? -25.340 -4.342 14.885 1.00 94.88 152 PHE A C 1
ATOM 1190 O O . PHE A 1 152 ? -24.644 -3.334 14.746 1.00 94.88 152 PHE A O 1
ATOM 1197 N N . ARG A 1 153 ? -26.474 -4.542 14.212 1.00 90.00 153 ARG A N 1
ATOM 1198 C CA . ARG A 1 153 ? -27.003 -3.633 13.187 1.00 90.00 153 ARG A CA 1
ATOM 1199 C C . ARG A 1 153 ? -28.302 -2.997 13.647 1.00 90.00 153 ARG A C 1
ATOM 1201 O O . ARG A 1 153 ? -29.040 -3.575 14.441 1.00 90.00 153 ARG A O 1
ATOM 1208 N N . SER A 1 154 ? -28.602 -1.816 13.116 1.00 84.81 154 SER A N 1
ATOM 1209 C CA . SER A 1 154 ? -29.871 -1.128 13.372 1.00 84.81 154 SER A CA 1
ATOM 1210 C C . SER A 1 154 ? -30.949 -1.608 12.395 1.00 84.81 154 SER A C 1
ATOM 1212 O O . SER A 1 154 ? -31.405 -0.866 11.529 1.00 84.81 154 SER A O 1
ATOM 1214 N N . GLU A 1 155 ? -31.319 -2.886 12.487 1.00 85.75 155 GLU A N 1
ATOM 1215 C CA . GLU A 1 155 ? -32.377 -3.472 11.659 1.00 85.75 155 GLU A CA 1
ATOM 1216 C C . GLU A 1 155 ? -33.644 -3.703 12.499 1.00 85.75 155 GLU A C 1
ATOM 1218 O O . GLU A 1 155 ? -33.545 -4.299 13.567 1.00 85.75 155 GLU A O 1
ATOM 1223 N N . PRO A 1 156 ? -34.852 -3.326 12.034 1.00 83.00 156 PRO A N 1
ATOM 1224 C CA . PRO A 1 156 ? -36.069 -3.360 12.859 1.00 83.00 156 PRO A CA 1
ATOM 1225 C C . PRO A 1 156 ? -36.396 -4.712 13.512 1.00 83.00 156 PRO A C 1
ATOM 1227 O O . PRO A 1 156 ? -37.009 -4.750 14.576 1.00 83.00 156 PRO A O 1
ATOM 1230 N N . ASN A 1 157 ? -36.001 -5.815 12.870 1.00 86.75 157 ASN A N 1
ATOM 1231 C CA . ASN A 1 157 ? -36.415 -7.168 13.244 1.00 86.75 157 ASN A CA 1
ATOM 1232 C C . ASN A 1 157 ? -35.284 -8.022 13.840 1.00 86.75 157 ASN A C 1
ATOM 1234 O O . ASN A 1 157 ? -35.561 -9.078 14.408 1.00 86.75 157 ASN A O 1
ATOM 1238 N N . GLN A 1 158 ? -34.018 -7.619 13.691 1.00 86.44 158 GLN A N 1
ATOM 1239 C CA . GLN A 1 158 ? -32.874 -8.408 14.146 1.00 86.44 158 GLN A CA 1
ATOM 1240 C C . GLN A 1 158 ? -31.654 -7.519 14.391 1.00 86.44 158 GLN A C 1
ATOM 1242 O O . GLN A 1 158 ? -30.924 -7.171 13.469 1.00 86.44 158 GLN A O 1
ATOM 1247 N N . ASN A 1 159 ? -31.383 -7.229 15.661 1.00 88.06 159 ASN A N 1
ATOM 1248 C CA . ASN A 1 159 ? -30.287 -6.335 16.035 1.00 88.06 159 ASN A CA 1
ATOM 1249 C C . ASN A 1 159 ? -28.928 -7.036 16.148 1.00 88.06 159 ASN A C 1
ATOM 1251 O O . ASN A 1 159 ? -27.924 -6.352 16.302 1.00 88.06 159 ASN A O 1
ATOM 1255 N N . VAL A 1 160 ? -28.884 -8.374 16.119 1.00 94.50 160 VAL A N 1
ATOM 1256 C CA . VAL A 1 160 ? -27.658 -9.169 16.305 1.00 94.50 160 VAL A CA 1
ATOM 1257 C C . VAL A 1 160 ? -27.583 -10.264 15.255 1.00 94.50 160 VAL A C 1
ATOM 1259 O O . VAL A 1 160 ? -28.553 -11.001 15.042 1.00 94.50 160 VAL A O 1
ATOM 1262 N N . ARG A 1 161 ? -26.418 -10.387 14.625 1.00 92.94 161 ARG A N 1
ATOM 1263 C CA . ARG A 1 161 ? -26.079 -11.463 13.696 1.00 92.94 161 ARG A CA 1
ATOM 1264 C C . ARG A 1 161 ? -24.688 -12.006 14.000 1.00 92.94 161 ARG A C 1
ATOM 1266 O O . ARG A 1 161 ? -23.839 -11.227 14.427 1.00 92.94 161 ARG A O 1
ATOM 1273 N N . PRO A 1 162 ? -24.433 -13.294 13.735 1.00 95.88 162 PRO A N 1
ATOM 1274 C CA . PRO A 1 162 ? -23.078 -13.813 13.789 1.00 95.88 162 PRO A CA 1
ATOM 1275 C C . PRO A 1 162 ? -22.208 -13.108 12.737 1.00 95.88 162 PRO A C 1
ATOM 1277 O O . PRO A 1 162 ? -22.668 -12.767 11.643 1.00 95.88 162 PRO A O 1
ATOM 1280 N N . LEU A 1 163 ? -20.950 -12.860 13.086 1.00 95.06 163 LEU A N 1
ATOM 1281 C CA . LEU A 1 163 ? -19.951 -12.271 12.208 1.00 95.06 163 LEU A CA 1
ATOM 1282 C C . LEU A 1 163 ? -19.431 -13.352 11.252 1.00 95.06 163 LEU A C 1
ATOM 1284 O O . LEU A 1 163 ? -18.545 -14.140 11.589 1.00 95.06 163 LEU A O 1
ATOM 1288 N N . GLU A 1 164 ? -19.996 -13.392 10.049 1.00 95.19 164 GLU A N 1
ATOM 1289 C CA . GLU A 1 164 ? -19.741 -14.440 9.059 1.00 95.19 164 GLU A CA 1
ATOM 1290 C C . GLU A 1 164 ? -19.507 -13.874 7.651 1.00 95.19 164 GLU A C 1
ATOM 1292 O O . GLU A 1 164 ? -19.778 -12.707 7.359 1.00 95.19 164 GLU A O 1
ATOM 1297 N N . GLY A 1 165 ? -18.984 -14.722 6.760 1.00 95.38 165 GLY A N 1
ATOM 1298 C CA . GLY A 1 165 ? -18.749 -14.380 5.358 1.00 95.38 165 GLY A CA 1
ATOM 1299 C C . GLY A 1 165 ? -17.873 -13.137 5.183 1.00 95.38 165 GLY A C 1
ATOM 1300 O O . GLY A 1 165 ? -16.867 -12.971 5.869 1.00 95.38 165 GLY A O 1
ATOM 1301 N N . LYS A 1 166 ? -18.286 -12.249 4.269 1.00 91.94 166 LYS A N 1
ATOM 1302 C CA . LYS A 1 166 ? -17.527 -11.038 3.921 1.00 91.94 166 LYS A CA 1
ATOM 1303 C C . LYS A 1 166 ? -17.342 -10.081 5.093 1.00 91.94 166 LYS A C 1
ATOM 1305 O O . LYS A 1 166 ? -16.295 -9.459 5.178 1.00 91.94 166 LYS A O 1
ATOM 1310 N N . ASP A 1 167 ? -18.327 -9.974 5.985 1.00 91.94 167 ASP A N 1
ATOM 1311 C CA . ASP A 1 167 ? -18.215 -9.104 7.159 1.00 91.94 167 ASP A CA 1
ATOM 1312 C C . ASP A 1 167 ? -17.114 -9.594 8.103 1.00 91.94 167 ASP A C 1
ATOM 1314 O O . ASP A 1 167 ? -16.362 -8.792 8.649 1.00 91.94 167 ASP A O 1
ATOM 1318 N N . ARG A 1 168 ? -16.984 -10.916 8.263 1.00 95.06 168 ARG A N 1
ATOM 1319 C CA . ARG A 1 168 ? -15.906 -11.506 9.059 1.00 95.06 168 ARG A CA 1
ATOM 1320 C C . ARG A 1 168 ? -14.549 -11.270 8.424 1.00 95.06 168 ARG A C 1
ATOM 1322 O O . ARG A 1 168 ? -13.631 -10.854 9.118 1.00 95.06 168 ARG A O 1
ATOM 1329 N N . ASP A 1 169 ? -14.420 -11.563 7.135 1.00 94.75 169 ASP A N 1
ATOM 1330 C CA . ASP A 1 169 ? -13.139 -11.442 6.442 1.00 94.75 169 ASP A CA 1
ATOM 1331 C C . ASP A 1 169 ? -12.652 -9.980 6.449 1.00 94.75 169 ASP A C 1
ATOM 1333 O O . ASP A 1 169 ? -11.483 -9.722 6.724 1.00 94.75 169 ASP A O 1
ATOM 1337 N N . ASP A 1 170 ? -13.574 -9.029 6.279 1.00 92.38 170 ASP A N 1
ATOM 1338 C CA . ASP A 1 170 ? -13.323 -7.591 6.395 1.00 92.38 170 ASP A CA 1
ATOM 1339 C C . ASP A 1 170 ? -12.901 -7.169 7.814 1.00 92.38 170 ASP A C 1
ATOM 1341 O O . ASP A 1 170 ? -11.856 -6.543 7.987 1.00 92.38 170 ASP A O 1
ATOM 1345 N N . VAL A 1 171 ? -13.639 -7.575 8.855 1.00 94.56 171 VAL A N 1
ATOM 1346 C CA . VAL A 1 171 ? -13.264 -7.279 10.250 1.00 94.56 171 VAL A CA 1
ATOM 1347 C C . VAL A 1 171 ? -11.900 -7.874 10.607 1.00 94.56 171 VAL A C 1
ATOM 1349 O O . VAL A 1 171 ? -11.117 -7.230 11.302 1.00 94.56 171 VAL A O 1
ATOM 1352 N N . MET A 1 172 ? -11.583 -9.080 10.132 1.00 95.81 172 MET A N 1
ATOM 1353 C CA . MET A 1 172 ? -10.290 -9.717 10.392 1.00 95.81 172 MET A CA 1
ATOM 1354 C C . MET A 1 172 ? -9.130 -8.972 9.723 1.00 95.81 172 MET A C 1
ATOM 1356 O O . MET A 1 172 ? -8.078 -8.819 10.344 1.00 95.81 172 MET A O 1
ATOM 1360 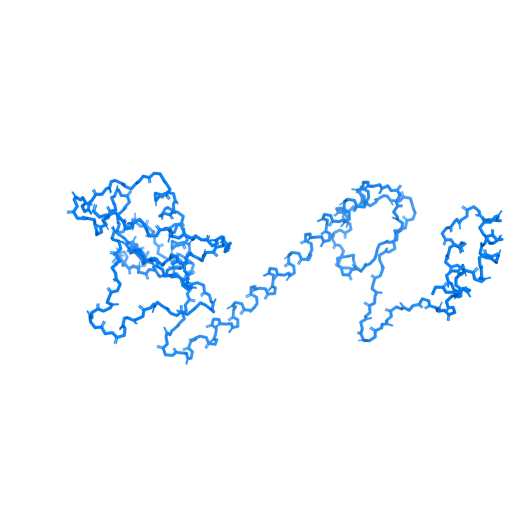N N . GLU A 1 173 ? -9.322 -8.480 8.497 1.00 94.25 173 GLU A N 1
ATOM 1361 C CA . GLU A 1 173 ? -8.347 -7.638 7.792 1.00 94.25 173 GLU A CA 1
ATOM 1362 C C . GLU A 1 173 ? -8.113 -6.319 8.545 1.00 94.25 173 GLU A C 1
ATOM 1364 O O . GLU A 1 173 ? -6.970 -5.958 8.831 1.00 94.25 173 GLU A O 1
ATOM 1369 N N . VAL A 1 174 ? -9.190 -5.645 8.960 1.00 93.19 174 VAL A N 1
ATOM 1370 C CA . VAL A 1 174 ? -9.115 -4.387 9.719 1.00 93.19 174 VAL A CA 1
ATOM 1371 C C . VAL A 1 174 ? -8.444 -4.586 11.077 1.00 93.19 174 VAL A C 1
ATOM 1373 O O . VAL A 1 174 ? -7.614 -3.773 11.475 1.00 93.19 174 VAL A O 1
ATOM 1376 N N . VAL A 1 175 ? -8.758 -5.669 11.793 1.00 95.56 175 VAL A N 1
ATOM 1377 C CA . VAL A 1 175 ? -8.108 -6.002 13.070 1.00 95.56 175 VAL A CA 1
ATOM 1378 C C . VAL A 1 175 ? -6.614 -6.255 12.872 1.00 95.56 175 VAL A C 1
ATOM 1380 O O . VAL A 1 175 ? -5.816 -5.806 13.693 1.00 95.56 175 VAL A O 1
ATOM 1383 N N . ALA A 1 176 ? -6.216 -6.953 11.805 1.00 95.56 176 ALA A N 1
ATOM 1384 C CA . ALA A 1 176 ? -4.806 -7.189 11.511 1.00 95.56 176 ALA A CA 1
ATOM 1385 C C . ALA A 1 176 ? -4.057 -5.871 11.253 1.00 95.56 176 ALA A C 1
ATOM 1387 O O . ALA A 1 176 ? -3.002 -5.650 11.846 1.00 95.56 176 ALA A O 1
ATOM 1388 N N . ALA A 1 177 ? -4.641 -4.970 10.457 1.00 92.62 177 ALA A N 1
ATOM 1389 C CA . ALA A 1 177 ? -4.083 -3.642 10.207 1.00 92.62 177 ALA A CA 1
ATOM 1390 C C . ALA A 1 177 ? -4.019 -2.784 11.486 1.00 92.62 177 ALA A C 1
ATOM 1392 O O . ALA A 1 177 ? -3.003 -2.144 11.754 1.00 92.62 177 ALA A O 1
ATOM 1393 N N . ALA A 1 178 ? -5.068 -2.814 12.316 1.00 92.88 178 ALA A N 1
ATOM 1394 C CA . ALA A 1 178 ? -5.119 -2.101 13.593 1.00 92.88 178 ALA A CA 1
ATOM 1395 C C . ALA A 1 178 ? -4.005 -2.552 14.541 1.00 92.88 178 ALA A C 1
ATOM 1397 O O . ALA A 1 178 ? -3.345 -1.727 15.172 1.00 92.88 178 ALA A O 1
ATOM 1398 N N . ARG A 1 179 ? -3.779 -3.867 14.615 1.00 94.75 179 ARG A N 1
ATOM 1399 C CA . ARG A 1 179 ? -2.707 -4.450 15.419 1.00 94.75 179 ARG A CA 1
ATOM 1400 C C . ARG A 1 179 ? -1.334 -4.059 14.904 1.00 94.75 179 ARG A C 1
ATOM 1402 O O . ARG A 1 179 ? -0.519 -3.618 15.700 1.00 94.75 179 ARG A O 1
ATOM 1409 N N . GLN A 1 180 ? -1.104 -4.179 13.597 1.00 92.75 180 GLN A N 1
ATOM 1410 C CA . GLN A 1 180 ? 0.165 -3.792 12.986 1.00 92.75 180 GLN A CA 1
ATOM 1411 C C . GLN A 1 180 ? 0.505 -2.327 13.286 1.00 92.75 180 GLN A C 1
ATOM 1413 O O . GLN A 1 180 ? 1.651 -2.026 13.595 1.00 92.75 180 GLN A O 1
ATOM 1418 N N . HIS A 1 181 ? -0.485 -1.432 13.236 1.00 89.94 181 HIS A N 1
ATOM 1419 C CA . HIS A 1 181 ? -0.295 -0.024 13.575 1.00 89.94 181 HIS A CA 1
ATOM 1420 C C . HIS A 1 181 ? 0.030 0.180 15.064 1.00 89.94 181 HIS A C 1
ATOM 1422 O O . HIS A 1 181 ? 1.032 0.810 15.386 1.00 89.94 181 HIS A O 1
ATOM 1428 N N . ALA A 1 182 ? -0.766 -0.389 15.976 1.00 91.25 182 ALA A N 1
ATOM 1429 C CA . ALA A 1 182 ? -0.537 -0.237 17.415 1.00 91.25 182 ALA A CA 1
ATOM 1430 C C . ALA A 1 182 ? 0.800 -0.850 17.878 1.00 91.25 182 ALA A C 1
ATOM 1432 O O . ALA A 1 182 ? 1.499 -0.257 18.694 1.00 91.25 182 ALA A O 1
ATOM 1433 N N . GLU A 1 183 ? 1.173 -2.013 17.339 1.00 93.12 183 GLU A N 1
ATOM 1434 C CA . GLU A 1 183 ? 2.433 -2.704 17.648 1.00 93.12 183 GLU A CA 1
ATOM 1435 C C . GLU A 1 183 ? 3.654 -1.993 17.025 1.00 93.12 183 GLU A C 1
ATOM 1437 O O . GLU A 1 183 ? 4.763 -2.127 17.537 1.00 93.12 183 GLU A O 1
ATOM 1442 N N . ALA A 1 184 ? 3.473 -1.219 15.945 1.00 90.19 184 ALA A N 1
ATOM 1443 C CA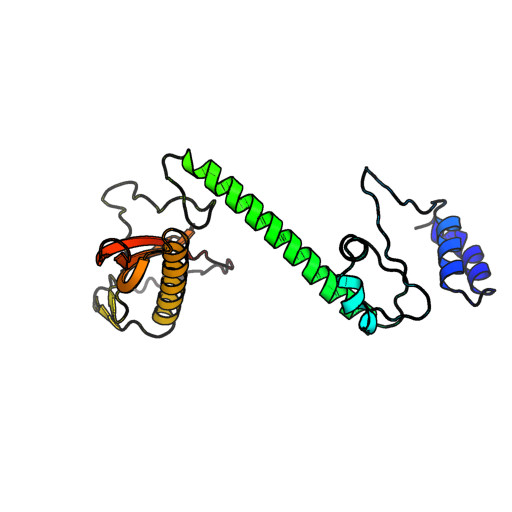 . ALA A 1 184 ? 4.534 -0.388 15.372 1.00 90.19 184 ALA A CA 1
ATOM 1444 C C . ALA A 1 184 ? 4.807 0.880 16.202 1.00 90.19 184 ALA A C 1
ATOM 1446 O O . ALA A 1 184 ? 5.965 1.268 16.343 1.00 90.19 184 ALA A O 1
ATOM 1447 N N . GLU A 1 185 ? 3.762 1.501 16.759 1.00 88.56 185 GLU A N 1
ATOM 1448 C CA . GLU A 1 185 ? 3.881 2.681 17.630 1.00 88.56 185 GLU A CA 1
ATOM 1449 C C . GLU A 1 185 ? 4.420 2.323 19.025 1.00 88.56 185 GLU A C 1
ATOM 1451 O O . GLU A 1 185 ? 5.235 3.051 19.593 1.00 88.56 185 GLU A O 1
ATOM 1456 N N . GLU A 1 186 ? 3.989 1.189 19.584 1.00 91.31 186 GLU A N 1
ATOM 1457 C CA . GLU A 1 186 ? 4.352 0.745 20.933 1.00 91.31 186 GLU A CA 1
ATOM 1458 C C . GLU A 1 186 ? 4.831 -0.724 20.922 1.00 91.31 186 GLU A C 1
ATOM 1460 O O . GLU A 1 186 ? 4.075 -1.633 21.280 1.00 91.31 186 GLU A O 1
ATOM 1465 N N . PRO A 1 187 ? 6.099 -0.986 20.548 1.00 91.31 187 PRO A N 1
ATOM 1466 C CA . PRO A 1 187 ? 6.617 -2.344 20.333 1.00 91.31 187 PRO A CA 1
ATOM 1467 C C . PRO A 1 187 ? 6.725 -3.199 21.607 1.00 91.31 187 PRO A C 1
ATOM 1469 O O . PRO A 1 187 ? 6.854 -4.419 21.518 1.00 91.31 187 PRO A O 1
ATOM 1472 N N . ASP A 1 188 ? 6.663 -2.580 22.790 1.00 91.69 188 ASP A N 1
ATOM 1473 C CA . ASP A 1 188 ? 6.721 -3.264 24.090 1.00 91.69 188 ASP A CA 1
ATOM 1474 C C . ASP A 1 188 ? 5.359 -3.835 24.543 1.00 91.69 188 ASP A C 1
ATOM 1476 O O . ASP A 1 188 ? 5.261 -4.473 25.599 1.00 91.69 188 ASP A O 1
ATOM 1480 N N . LEU A 1 189 ? 4.291 -3.599 23.770 1.00 92.94 189 LEU A N 1
ATOM 1481 C CA . LEU A 1 189 ? 2.952 -4.099 24.059 1.00 92.94 189 LEU A CA 1
ATOM 1482 C C . LEU A 1 189 ? 2.744 -5.517 23.505 1.00 92.94 189 LEU A C 1
ATOM 1484 O O . LEU A 1 189 ? 2.817 -5.768 22.305 1.00 92.94 189 LEU A O 1
ATOM 1488 N N . GLU A 1 190 ? 2.375 -6.451 24.380 1.00 94.81 190 GLU A N 1
ATOM 1489 C CA . GLU A 1 190 ? 1.995 -7.816 24.011 1.00 94.81 190 GLU A CA 1
ATOM 1490 C C . GLU A 1 190 ? 0.481 -7.898 23.768 1.00 94.81 190 GLU A C 1
ATOM 1492 O O . GLU A 1 190 ? -0.324 -7.623 24.662 1.00 94.81 190 GLU A O 1
ATOM 1497 N N . PHE A 1 191 ? 0.067 -8.266 22.554 1.00 96.38 191 PHE A N 1
ATOM 1498 C CA . PHE A 1 191 ? -1.351 -8.372 22.203 1.00 96.38 191 PHE A CA 1
ATOM 1499 C C . PHE A 1 191 ? -2.054 -9.486 22.991 1.00 96.38 191 PHE A C 1
ATOM 1501 O O . PHE A 1 191 ? -1.636 -10.642 22.952 1.00 96.38 191 PHE A O 1
ATOM 1508 N N . LEU A 1 192 ? -3.171 -9.155 23.647 1.00 96.44 192 LEU A N 1
ATOM 1509 C CA . LEU A 1 192 ? -3.997 -10.131 24.362 1.00 96.44 192 LEU A CA 1
ATOM 1510 C C . LEU A 1 192 ? -5.231 -10.532 23.556 1.00 96.44 192 LEU A C 1
ATOM 1512 O O . LEU A 1 192 ? -5.458 -11.714 23.304 1.00 96.44 192 LEU A O 1
ATOM 1516 N N . GLN A 1 193 ? -6.069 -9.557 23.201 1.00 96.25 193 GLN A N 1
ATOM 1517 C CA . GLN A 1 193 ? -7.332 -9.811 22.509 1.00 96.25 193 GLN A CA 1
ATOM 1518 C C . GLN A 1 193 ? -7.920 -8.542 21.892 1.00 96.25 193 GLN A C 1
ATOM 1520 O O . GLN A 1 193 ? -7.630 -7.423 22.311 1.00 96.25 193 GLN A O 1
ATOM 1525 N N . VAL A 1 194 ? -8.832 -8.730 20.940 1.00 97.06 194 VAL A N 1
ATOM 1526 C CA . VAL A 1 194 ? -9.744 -7.668 20.502 1.00 97.06 194 VAL A CA 1
ATOM 1527 C C . VAL A 1 194 ? -10.880 -7.570 21.514 1.00 97.06 194 VAL A C 1
ATOM 1529 O O . VAL A 1 194 ? -11.543 -8.571 21.793 1.00 97.06 194 VAL A O 1
ATOM 1532 N N . ARG A 1 195 ? -11.128 -6.374 22.054 1.00 96.75 195 ARG A N 1
ATOM 1533 C CA . ARG A 1 195 ? -12.251 -6.124 22.964 1.00 96.75 195 ARG A CA 1
ATOM 1534 C C . ARG A 1 195 ? -13.557 -6.035 22.184 1.00 96.75 195 ARG A C 1
ATOM 1536 O O . ARG A 1 195 ? -14.513 -6.742 22.493 1.00 96.75 195 ARG A O 1
ATOM 1543 N N . ASN A 1 196 ? -13.593 -5.138 21.206 1.00 97.44 196 ASN A N 1
ATOM 1544 C CA . ASN A 1 196 ? -14.715 -4.895 20.307 1.00 97.44 196 ASN A CA 1
ATOM 1545 C C . ASN A 1 196 ? -14.288 -3.922 19.197 1.00 97.44 196 ASN A C 1
ATOM 1547 O O . ASN A 1 196 ? -13.140 -3.477 19.150 1.00 97.44 196 ASN A O 1
ATOM 1551 N N . GLY A 1 197 ? -15.227 -3.577 18.325 1.00 96.94 197 GLY A N 1
ATOM 1552 C CA . GLY A 1 197 ? -15.083 -2.427 17.461 1.00 96.94 197 GLY A CA 1
ATOM 1553 C C . GLY A 1 197 ? -16.414 -1.865 16.990 1.00 96.94 197 GLY A C 1
ATOM 1554 O O . GLY A 1 197 ? -17.493 -2.359 17.322 1.00 96.94 197 GLY A O 1
ATOM 1555 N N . TYR A 1 198 ? -16.309 -0.801 16.212 1.00 95.12 198 TYR A N 1
ATOM 1556 C CA . TYR A 1 198 ? -17.412 -0.092 15.589 1.00 95.12 198 TYR A CA 1
ATOM 1557 C C . TYR A 1 198 ? -17.075 0.115 14.123 1.00 95.12 198 TYR A C 1
ATOM 1559 O O . TYR A 1 198 ? -15.915 0.377 13.808 1.00 95.12 198 TYR A O 1
ATOM 1567 N N . ARG A 1 199 ? -18.069 0.045 13.239 1.00 93.12 199 ARG A N 1
ATOM 1568 C CA . ARG A 1 199 ? -17.902 0.440 11.840 1.00 93.12 199 ARG A CA 1
ATOM 1569 C C . ARG A 1 199 ? -19.014 1.354 11.343 1.00 93.12 199 ARG A C 1
ATOM 1571 O O . ARG A 1 199 ? -20.153 1.260 11.802 1.00 93.12 199 ARG A O 1
ATOM 1578 N N . LEU A 1 200 ? -18.681 2.223 10.400 1.00 90.94 200 LEU A N 1
ATOM 1579 C CA . LEU A 1 200 ? -19.598 3.167 9.772 1.00 90.94 200 LEU A CA 1
ATOM 1580 C C . LEU A 1 200 ? -19.246 3.313 8.294 1.00 90.94 200 LEU A C 1
ATOM 1582 O O . LEU A 1 200 ? -18.084 3.485 7.952 1.00 90.94 200 LEU A O 1
ATOM 1586 N N . PHE A 1 201 ? -20.248 3.291 7.420 1.00 87.88 201 PHE A N 1
ATOM 1587 C CA . PHE A 1 201 ? -20.047 3.672 6.027 1.00 87.88 201 PHE A CA 1
ATOM 1588 C C . PHE A 1 201 ? -20.197 5.187 5.859 1.00 87.88 201 PHE A C 1
ATOM 1590 O O . PHE A 1 201 ? -21.264 5.743 6.130 1.00 87.88 201 PHE A O 1
ATOM 1597 N N . ASP A 1 202 ? -19.149 5.833 5.363 1.00 82.25 202 ASP A N 1
ATOM 1598 C CA . ASP A 1 202 ? -19.124 7.224 4.932 1.00 82.25 202 ASP A CA 1
ATOM 1599 C C . ASP A 1 202 ? -18.939 7.275 3.398 1.00 82.25 202 ASP A C 1
ATOM 1601 O O . ASP A 1 202 ? -17.934 6.788 2.881 1.00 82.25 202 ASP A O 1
ATOM 1605 N N . PRO A 1 203 ? -19.868 7.866 2.625 1.00 79.50 203 PRO A N 1
ATOM 1606 C CA . PRO A 1 203 ? -19.761 7.909 1.164 1.00 79.50 203 PRO A CA 1
ATOM 1607 C C . PRO A 1 203 ? -18.528 8.642 0.609 1.00 79.50 203 PRO A C 1
ATOM 1609 O O . PRO A 1 203 ? -18.185 8.432 -0.554 1.00 79.50 203 PRO A O 1
ATOM 1612 N N . GLN A 1 204 ? -17.901 9.529 1.387 1.00 76.25 204 GLN A N 1
ATOM 1613 C CA . GLN A 1 204 ? -16.708 10.278 0.986 1.00 76.25 204 GLN A CA 1
ATOM 1614 C C . GLN A 1 204 ? -15.413 9.559 1.374 1.00 76.25 204 GLN A C 1
ATOM 1616 O O . GLN A 1 204 ? -14.421 9.688 0.660 1.00 76.25 204 GLN A O 1
ATOM 1621 N N . ARG A 1 205 ? -15.414 8.812 2.487 1.00 78.06 205 ARG A N 1
ATOM 1622 C CA . ARG A 1 205 ? -14.209 8.156 3.029 1.00 78.06 205 ARG A CA 1
ATOM 162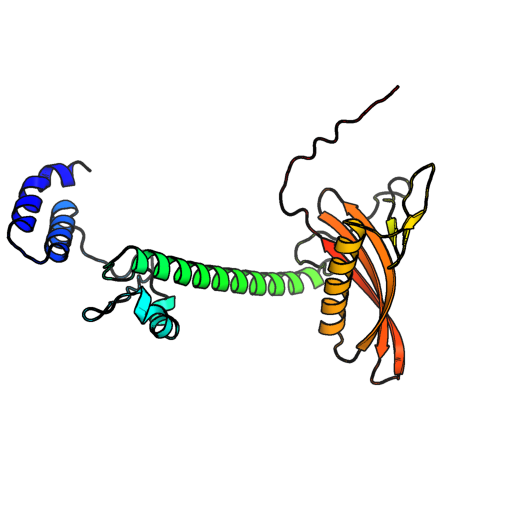3 C C . ARG A 1 205 ? -14.155 6.658 2.729 1.00 78.06 205 ARG A C 1
ATOM 1625 O O . ARG A 1 205 ? -13.082 6.129 2.466 1.00 78.06 205 ARG A O 1
ATOM 1632 N N . GLY A 1 206 ? -15.304 5.991 2.714 1.00 86.12 206 GLY A N 1
ATOM 1633 C CA . GLY A 1 206 ? -15.447 4.542 2.638 1.00 86.12 206 GLY A CA 1
ATOM 1634 C C . GLY A 1 206 ? -15.943 3.948 3.950 1.00 86.12 206 GLY A C 1
ATOM 1635 O O . GLY A 1 206 ? -16.850 4.487 4.576 1.00 86.12 206 GLY A O 1
ATOM 1636 N N . MET A 1 207 ? -15.401 2.801 4.348 1.00 89.25 207 MET A N 1
ATOM 1637 C CA . MET A 1 207 ? -15.763 2.167 5.615 1.00 89.25 207 MET A CA 1
ATOM 1638 C C . MET A 1 207 ? -14.806 2.619 6.719 1.00 89.25 207 MET A C 1
ATOM 1640 O O . MET A 1 207 ? -13.620 2.297 6.690 1.00 89.25 207 MET A O 1
ATOM 1644 N N . ASP A 1 208 ? -15.328 3.335 7.705 1.00 89.31 208 ASP A N 1
ATOM 1645 C CA . ASP A 1 208 ? -14.616 3.720 8.916 1.00 89.31 208 ASP A CA 1
ATOM 1646 C C . ASP A 1 208 ? -14.736 2.652 9.996 1.00 89.31 208 ASP A C 1
ATOM 1648 O O . ASP A 1 208 ? -15.807 2.079 10.194 1.00 89.31 208 ASP A O 1
ATOM 1652 N N . TYR A 1 209 ? -13.654 2.448 10.745 1.00 92.06 209 TYR A N 1
ATOM 1653 C CA . TYR A 1 209 ? -13.575 1.512 11.856 1.00 92.06 209 TYR A CA 1
ATOM 1654 C C . TYR A 1 209 ? -12.949 2.165 13.085 1.00 92.06 209 TYR A C 1
ATOM 1656 O O . TYR A 1 209 ? -11.991 2.934 12.996 1.00 92.06 209 TYR A O 1
ATOM 1664 N N . MET A 1 210 ? -13.467 1.804 14.254 1.00 93.44 210 MET A N 1
ATOM 1665 C CA . MET A 1 210 ? -12.815 2.017 15.544 1.00 93.44 210 MET A CA 1
ATOM 1666 C C . MET A 1 210 ? -12.632 0.653 16.190 1.00 93.44 210 MET A C 1
ATOM 1668 O O . MET A 1 210 ? -13.623 -0.034 16.426 1.00 93.44 210 MET A O 1
ATOM 1672 N N . VAL A 1 211 ? -11.397 0.246 16.463 1.00 96.06 211 VAL A N 1
ATOM 1673 C CA . VAL A 1 211 ? -11.101 -1.068 17.045 1.00 96.06 211 VAL A CA 1
ATOM 1674 C C . VAL A 1 211 ? -10.461 -0.880 18.409 1.00 96.06 211 VAL A C 1
ATOM 1676 O O . VAL A 1 211 ? -9.423 -0.232 18.521 1.00 96.06 211 VAL A O 1
ATOM 1679 N N . ASP A 1 212 ? -11.074 -1.471 19.431 1.00 97.25 212 ASP A N 1
ATOM 1680 C CA . ASP A 1 212 ? -10.546 -1.496 20.790 1.00 97.25 212 ASP A CA 1
ATOM 1681 C C . ASP A 1 212 ? -9.739 -2.781 20.992 1.00 97.25 212 ASP A C 1
ATOM 1683 O O . ASP A 1 212 ? -10.280 -3.892 21.036 1.00 97.25 212 ASP A O 1
ATOM 1687 N N . LEU A 1 213 ? -8.427 -2.623 21.116 1.00 97.38 213 LEU A N 1
ATOM 1688 C CA . LEU A 1 213 ? -7.462 -3.692 21.328 1.00 97.38 213 LEU A CA 1
ATOM 1689 C C . LEU A 1 213 ? -7.001 -3.694 22.786 1.00 97.38 213 LEU A C 1
ATOM 1691 O O . LEU A 1 213 ? -6.809 -2.641 23.398 1.00 97.38 213 LEU A O 1
ATOM 1695 N N . VAL A 1 214 ? -6.813 -4.887 23.340 1.00 97.69 214 VAL A N 1
ATOM 1696 C CA . VAL A 1 214 ? -6.295 -5.083 24.693 1.00 97.69 214 VAL A CA 1
ATOM 1697 C C . VAL A 1 214 ? -4.888 -5.644 24.597 1.00 97.69 214 VAL A C 1
ATOM 1699 O O . VAL A 1 214 ? -4.667 -6.692 23.985 1.00 97.69 214 VAL A O 1
ATOM 1702 N N . TYR A 1 215 ? -3.964 -4.958 25.251 1.00 97.19 215 TYR A N 1
ATOM 1703 C CA . TYR A 1 215 ? -2.554 -5.293 25.319 1.00 97.19 215 TYR A CA 1
ATOM 1704 C C . TYR A 1 215 ? -2.110 -5.488 26.765 1.00 97.19 215 TYR A C 1
ATOM 1706 O O . TYR A 1 215 ? -2.775 -5.065 27.716 1.00 97.19 215 TYR A O 1
ATOM 1714 N N . LYS A 1 216 ? -0.959 -6.128 26.926 1.00 96.62 216 LYS A N 1
ATOM 1715 C CA . LYS A 1 216 ? -0.214 -6.208 28.170 1.00 96.62 216 LYS A CA 1
ATOM 1716 C C . LYS A 1 216 ? 1.098 -5.461 27.994 1.00 96.62 216 LYS A C 1
ATOM 1718 O O . LYS A 1 216 ? 1.861 -5.760 27.086 1.00 96.62 216 LYS A O 1
ATOM 1723 N N . ASP A 1 217 ? 1.352 -4.503 28.868 1.00 93.38 217 ASP A N 1
ATOM 1724 C CA . ASP A 1 217 ? 2.612 -3.769 28.878 1.00 93.38 217 ASP A CA 1
ATOM 1725 C C . ASP A 1 217 ? 3.718 -4.653 29.475 1.00 93.38 217 ASP A C 1
ATOM 1727 O O . ASP A 1 217 ? 3.613 -5.113 30.617 1.00 93.38 217 ASP A O 1
ATOM 1731 N N . GLY A 1 218 ? 4.776 -4.912 28.701 1.00 87.88 218 GLY A N 1
ATOM 1732 C CA . GLY A 1 218 ? 5.911 -5.720 29.140 1.00 87.88 218 GLY A CA 1
ATOM 1733 C C . GLY A 1 218 ? 6.621 -5.158 30.378 1.00 87.88 218 GLY A C 1
ATOM 1734 O O . GLY A 1 218 ? 7.033 -5.935 31.245 1.00 87.88 218 GLY A O 1
ATOM 1735 N N . ALA A 1 219 ? 6.704 -3.832 30.514 1.00 88.12 219 ALA A N 1
ATOM 1736 C CA . ALA A 1 219 ? 7.412 -3.157 31.598 1.00 88.12 219 ALA A CA 1
ATOM 1737 C C . ALA A 1 219 ? 6.597 -3.124 32.897 1.00 88.12 219 ALA A C 1
ATOM 1739 O O . ALA A 1 219 ? 7.115 -3.446 33.968 1.00 88.12 219 ALA A O 1
ATOM 1740 N N . THR A 1 220 ? 5.318 -2.749 32.819 1.00 90.69 220 THR A N 1
ATOM 1741 C CA . THR A 1 220 ? 4.462 -2.608 34.012 1.00 90.69 220 THR A CA 1
ATOM 1742 C C . THR A 1 220 ? 3.661 -3.864 34.344 1.00 90.69 220 THR A C 1
ATOM 1744 O O . THR A 1 220 ? 3.108 -3.965 35.439 1.00 90.69 220 THR A O 1
ATOM 1747 N N . GLN A 1 221 ? 3.589 -4.825 33.416 1.00 91.00 221 GLN A N 1
ATOM 1748 C CA . GLN A 1 221 ? 2.691 -5.987 33.455 1.00 91.00 221 GLN A CA 1
ATOM 1749 C C . GLN A 1 221 ? 1.198 -5.615 33.532 1.00 91.00 221 GLN A C 1
ATOM 1751 O O . GLN A 1 221 ? 0.359 -6.491 33.763 1.00 91.00 221 GLN A O 1
ATOM 1756 N N . ALA A 1 222 ? 0.848 -4.340 33.333 1.00 93.94 222 ALA A N 1
ATOM 1757 C CA . ALA A 1 222 ? -0.524 -3.862 33.371 1.00 93.94 222 ALA A CA 1
ATOM 1758 C C . ALA A 1 222 ? -1.257 -4.164 32.059 1.00 93.94 222 ALA A C 1
ATOM 1760 O O . ALA A 1 222 ? -0.664 -4.220 30.981 1.00 93.94 222 ALA A O 1
ATOM 1761 N N . THR A 1 223 ? -2.573 -4.341 32.155 1.00 95.94 223 THR A N 1
ATOM 1762 C CA . THR A 1 223 ? -3.444 -4.415 30.981 1.00 95.94 223 THR A CA 1
ATOM 1763 C C . THR A 1 223 ? -3.761 -3.008 30.501 1.00 95.94 223 THR A C 1
ATOM 1765 O O . THR A 1 223 ? -4.190 -2.161 31.284 1.00 95.94 223 THR A O 1
ATOM 1768 N N . VAL A 1 224 ? -3.563 -2.777 29.210 1.00 95.75 224 VAL A N 1
ATOM 1769 C CA . VAL A 1 224 ? -3.694 -1.474 28.572 1.00 95.75 224 VAL A CA 1
ATOM 1770 C C . VAL A 1 224 ? -4.634 -1.596 27.379 1.00 95.75 224 VAL A C 1
ATOM 1772 O O . VAL A 1 224 ? -4.585 -2.569 26.630 1.00 95.75 224 VAL A O 1
ATOM 1775 N N . GLU A 1 225 ? -5.509 -0.609 27.203 1.00 95.44 225 GLU A N 1
ATOM 1776 C CA . GLU A 1 225 ? -6.417 -0.544 26.059 1.00 95.44 225 GLU A CA 1
ATOM 1777 C C . GLU A 1 225 ? -5.911 0.468 25.031 1.00 95.44 225 GLU A C 1
ATOM 1779 O O . GLU A 1 225 ? -5.442 1.561 25.378 1.00 95.44 225 GLU A O 1
ATOM 1784 N N . ARG A 1 226 ? -6.012 0.096 23.754 1.00 94.50 226 ARG A N 1
ATOM 1785 C CA . ARG A 1 226 ? -5.660 0.936 22.611 1.00 94.50 226 ARG A CA 1
ATOM 1786 C C . ARG A 1 226 ? -6.808 0.958 21.624 1.00 94.50 226 ARG A C 1
ATOM 1788 O O . ARG A 1 226 ? -7.199 -0.081 21.099 1.00 94.50 226 ARG A O 1
ATOM 1795 N N . ARG A 1 227 ? -7.345 2.154 21.389 1.00 93.88 227 ARG A N 1
ATOM 1796 C CA . ARG A 1 227 ? -8.331 2.398 20.341 1.00 93.88 227 ARG A CA 1
ATOM 1797 C C . ARG A 1 227 ? -7.609 2.857 19.089 1.00 93.88 227 ARG A C 1
ATOM 1799 O O . ARG A 1 227 ? -6.965 3.902 19.110 1.00 93.88 227 ARG A O 1
ATOM 1806 N N . VAL A 1 228 ? -7.763 2.103 18.011 1.00 90.81 228 VAL A N 1
ATOM 1807 C CA . VAL A 1 228 ? -7.214 2.451 16.700 1.00 90.81 228 VAL A CA 1
ATOM 1808 C C . VAL A 1 228 ? -8.354 2.856 15.776 1.00 90.81 228 VAL A C 1
ATOM 1810 O O . VAL A 1 228 ? -9.367 2.159 15.686 1.00 90.81 228 VAL A O 1
ATOM 1813 N N . HIS A 1 229 ? -8.191 3.991 15.102 1.00 88.75 229 HIS A N 1
ATOM 1814 C CA . HIS A 1 229 ? -9.117 4.485 14.088 1.00 88.75 229 HIS A CA 1
ATOM 1815 C C . HIS A 1 229 ? -8.556 4.156 12.704 1.00 88.75 229 HIS A C 1
ATOM 1817 O O . HIS A 1 229 ? -7.420 4.515 12.408 1.00 88.75 229 HIS A O 1
ATOM 1823 N N . LEU A 1 230 ? -9.338 3.474 11.867 1.00 87.38 230 LEU A N 1
ATOM 1824 C CA . LEU A 1 230 ? -8.928 3.073 10.521 1.00 87.38 230 LEU A CA 1
ATOM 1825 C C . LEU A 1 230 ? -10.006 3.435 9.507 1.00 87.38 230 LEU A C 1
ATOM 1827 O O . LEU A 1 230 ? -11.193 3.378 9.817 1.00 87.38 230 LEU A O 1
ATOM 1831 N N . CYS A 1 231 ? -9.588 3.735 8.282 1.00 86.56 231 CYS A N 1
ATOM 1832 C CA . CYS A 1 231 ? -10.487 3.915 7.153 1.00 86.56 231 CYS A CA 1
ATOM 1833 C C . CYS A 1 231 ? -10.104 2.961 6.018 1.00 86.56 231 CYS A C 1
ATOM 1835 O O . CYS A 1 231 ? -8.968 2.968 5.540 1.00 86.56 231 CYS A O 1
ATOM 1837 N N . ARG A 1 232 ? -11.066 2.151 5.570 1.00 86.19 232 ARG A N 1
ATOM 1838 C CA . ARG A 1 232 ? -10.978 1.370 4.337 1.00 86.19 232 ARG A CA 1
ATOM 1839 C C . ARG A 1 232 ? -11.615 2.175 3.209 1.00 86.19 232 ARG A C 1
ATOM 1841 O O . ARG A 1 232 ? -12.841 2.229 3.082 1.00 86.19 232 ARG A O 1
ATOM 1848 N N . MET A 1 233 ? -10.769 2.768 2.373 1.00 81.75 233 MET A N 1
ATOM 1849 C CA . MET A 1 233 ? -11.208 3.527 1.204 1.00 81.75 233 MET A CA 1
ATOM 1850 C C . MET A 1 233 ? -11.986 2.657 0.213 1.00 81.75 233 MET A C 1
ATOM 1852 O O . MET A 1 233 ? -11.692 1.473 0.024 1.00 81.75 233 MET A O 1
ATOM 1856 N N . VAL A 1 234 ? -12.945 3.265 -0.487 1.00 71.88 234 VAL A N 1
ATOM 1857 C CA . VAL A 1 234 ? -13.610 2.622 -1.627 1.00 71.88 234 VAL A CA 1
ATOM 1858 C C . VAL A 1 234 ? -12.638 2.588 -2.808 1.00 71.88 234 VAL A C 1
ATOM 1860 O O . VAL A 1 234 ? -12.541 3.535 -3.586 1.00 71.88 234 VAL A O 1
ATOM 1863 N N . ALA A 1 235 ? -11.898 1.489 -2.948 1.00 59.94 235 ALA A N 1
ATOM 1864 C CA . ALA A 1 235 ? -11.060 1.257 -4.116 1.00 59.94 235 ALA A CA 1
ATOM 1865 C C . ALA A 1 235 ? -11.944 0.847 -5.308 1.00 59.94 235 ALA A C 1
ATOM 1867 O O . ALA A 1 235 ? -12.412 -0.287 -5.395 1.00 59.94 235 ALA A O 1
ATOM 1868 N N . GLY A 1 236 ? -12.189 1.792 -6.220 1.00 54.19 236 GLY A N 1
ATOM 1869 C CA . GLY A 1 236 ? -12.993 1.593 -7.427 1.00 54.19 236 GLY A CA 1
ATOM 1870 C C . GLY A 1 236 ? -14.399 2.174 -7.298 1.00 54.19 236 GLY A C 1
ATOM 1871 O O . GLY A 1 236 ? -15.291 1.588 -6.689 1.00 54.19 236 GLY A O 1
ATOM 1872 N N . THR A 1 237 ? -14.626 3.323 -7.930 1.00 43.44 237 THR A N 1
ATOM 1873 C CA . THR A 1 237 ? -15.950 3.934 -8.086 1.00 43.44 237 THR A CA 1
ATOM 1874 C C . THR A 1 237 ? -16.795 3.139 -9.086 1.00 43.44 237 THR A C 1
ATOM 1876 O O . THR A 1 237 ? -17.070 3.582 -10.198 1.00 43.44 237 THR A O 1
ATOM 1879 N N . GLN A 1 238 ? -17.265 1.950 -8.711 1.00 40.41 238 GLN A N 1
ATOM 1880 C CA . GLN A 1 238 ? -18.499 1.468 -9.321 1.00 40.41 238 GLN A CA 1
ATOM 1881 C C . GLN A 1 238 ? -19.636 2.254 -8.683 1.00 40.41 238 GLN A C 1
ATOM 1883 O O . GLN A 1 238 ? -19.911 2.107 -7.496 1.00 40.41 238 GLN A O 1
ATOM 1888 N N . LEU A 1 239 ? -20.264 3.129 -9.473 1.00 38.88 239 LEU A N 1
ATOM 1889 C CA . LEU A 1 239 ? -21.536 3.762 -9.141 1.00 38.88 239 LEU A CA 1
ATOM 1890 C C . LEU A 1 239 ? -22.523 2.670 -8.703 1.00 38.88 239 LEU A C 1
ATOM 1892 O O . LEU A 1 239 ? -23.173 2.035 -9.534 1.00 38.88 239 LEU A O 1
ATOM 1896 N N . MET A 1 240 ? -22.646 2.441 -7.394 1.00 38.56 240 MET A N 1
ATOM 1897 C CA . MET A 1 240 ? -23.786 1.727 -6.846 1.00 38.56 240 MET A CA 1
ATOM 1898 C C . MET A 1 240 ? -24.978 2.663 -6.996 1.00 38.56 240 MET A C 1
ATOM 1900 O O . MET A 1 240 ? -25.250 3.500 -6.137 1.00 38.56 240 MET A O 1
ATOM 1904 N N . ASN A 1 241 ? -25.696 2.523 -8.110 1.00 37.88 241 ASN A N 1
ATOM 1905 C CA . ASN A 1 241 ? -27.089 2.932 -8.167 1.00 37.88 241 ASN A CA 1
ATOM 1906 C C . ASN A 1 241 ? -27.825 2.119 -7.097 1.00 37.88 241 ASN A C 1
ATOM 1908 O O . ASN A 1 241 ? -28.295 1.012 -7.359 1.00 37.88 241 ASN A O 1
ATOM 1912 N N . GLN A 1 242 ? -27.915 2.652 -5.877 1.00 35.88 242 GLN A N 1
ATOM 1913 C CA . GLN A 1 242 ? -28.941 2.222 -4.944 1.00 35.88 242 GLN A CA 1
ATOM 1914 C C . GLN A 1 242 ? -30.278 2.609 -5.573 1.00 35.88 242 GLN A C 1
ATOM 1916 O O . GLN A 1 242 ? -30.745 3.745 -5.468 1.00 35.88 242 GLN A O 1
ATOM 1921 N N . VAL A 1 243 ? -30.878 1.660 -6.288 1.00 35.16 243 VAL A N 1
ATOM 1922 C CA . VAL A 1 243 ? -32.292 1.727 -6.629 1.00 35.16 243 VAL A CA 1
ATOM 1923 C C . VAL A 1 243 ? -33.021 1.779 -5.293 1.00 35.16 243 VAL A C 1
ATOM 1925 O O . VAL A 1 243 ? -33.004 0.812 -4.535 1.00 35.16 243 VAL A O 1
ATOM 1928 N N . ARG A 1 244 ? -33.631 2.924 -4.977 1.00 33.31 244 ARG A N 1
ATOM 1929 C CA . ARG A 1 244 ? -34.627 2.984 -3.909 1.00 33.31 244 ARG A CA 1
ATOM 1930 C C . ARG A 1 244 ? -35.761 2.057 -4.328 1.00 33.31 244 ARG A C 1
ATOM 1932 O O . ARG A 1 244 ? -36.574 2.438 -5.168 1.00 33.31 244 ARG A O 1
ATOM 1939 N N . SER A 1 245 ? -35.828 0.859 -3.760 1.00 35.25 245 SER A N 1
ATOM 1940 C CA . SER A 1 245 ? -37.077 0.109 -3.718 1.00 35.25 245 SER A CA 1
ATOM 1941 C C . SER A 1 245 ? -38.005 0.858 -2.762 1.00 35.25 245 SER A C 1
ATOM 1943 O O . SER A 1 245 ? -38.036 0.611 -1.559 1.00 35.25 245 SER A O 1
ATOM 1945 N N . LEU A 1 246 ? -38.707 1.857 -3.293 1.00 38.22 246 LEU A N 1
ATOM 1946 C CA . LEU A 1 246 ? -39.974 2.274 -2.715 1.00 38.22 246 LEU A CA 1
ATOM 1947 C C . LEU A 1 246 ? -40.957 1.144 -3.024 1.00 38.22 246 LEU A C 1
ATOM 1949 O O . LEU A 1 246 ? -41.584 1.142 -4.081 1.00 38.22 246 LEU A O 1
ATOM 1953 N N . GLU A 1 247 ? -41.024 0.154 -2.142 1.00 34.50 247 GLU A N 1
ATOM 1954 C CA . GLU A 1 247 ? -42.183 -0.730 -2.088 1.00 34.50 247 GLU A CA 1
ATOM 1955 C C . GLU A 1 247 ? -43.223 -0.068 -1.179 1.00 34.50 247 GLU A C 1
ATOM 1957 O O . GLU A 1 247 ? -42.924 0.317 -0.046 1.00 34.50 247 GLU A O 1
ATOM 1962 N N . TYR A 1 248 ? -44.394 0.165 -1.775 1.00 37.00 248 TYR A N 1
ATOM 1963 C CA . TYR A 1 248 ? -45.623 0.648 -1.146 1.00 37.00 248 TYR A CA 1
ATOM 1964 C C . TYR A 1 248 ? -46.300 -0.461 -0.341 1.00 37.00 248 TYR A C 1
ATOM 1966 O O . TYR A 1 248 ? -46.255 -1.622 -0.806 1.00 37.00 248 TYR A O 1
#

Mean predicted aligned error: 12.81 Å

Solvent-accessible surface area (backbone atoms only — not comparable to full-atom values): 14689 Å² total; per-residue (Å²): 113,70,54,49,64,72,39,41,67,62,36,53,57,46,52,74,75,45,99,50,60,70,62,30,51,51,52,33,50,30,72,41,66,75,53,77,94,69,56,60,56,97,91,43,71,61,38,70,34,78,61,70,85,87,69,52,50,58,81,42,41,80,68,44,69,76,34,66,70,49,74,64,31,80,43,72,50,84,78,89,46,71,62,23,52,50,43,52,49,58,48,53,52,53,52,52,50,54,48,50,52,52,52,50,55,53,48,45,53,54,42,50,61,60,27,65,79,39,98,76,47,71,41,52,56,60,93,46,79,63,81,87,73,50,93,44,93,89,56,59,80,79,65,32,42,32,45,97,56,34,36,34,46,99,42,101,89,54,48,69,43,73,46,50,71,70,62,31,57,49,51,52,52,51,50,51,54,45,46,54,53,53,40,68,78,41,72,61,46,45,82,73,46,77,72,34,33,36,37,36,84,37,98,88,61,22,41,36,38,40,37,34,34,34,27,33,33,69,89,77,68,42,81,43,80,46,77,39,67,43,52,48,60,69,85,70,88,70,82,75,77,76,73,78,80,81,79,131

Sequence (248 aa):
MQKLIQQRHACNLLASGSDADQLAFEKCLQLATNLSCISEYQGQAYKVWHVDGTQTAHDAINKWRAHEAFNKSIAVTKLLSDADASALHDHFVSVEVAKVDAEIAAMELELGELQKDTDEGPTWPAAVPGYSRPPNRYQVPTWEFFTLKDIFRSEPNQNVRPLEGKDRDDVMEVVAAARQHAEAEEPDLEFLQVRNGYRLFDPQRGMDYMVDLVYKDGATQATVERRVHLCRMVAGTQLMNQVRSLEY

Radius of gyration: 29.93 Å; Cα contacts (8 Å, |Δi|>4): 281; chains: 1; bounding box: 74×36×86 Å

InterPro domains:
  IPR008428 Chondroitin N-acetylgalactosaminyltransferase [PF05679] (10-243)
  IPR051227 Chondroitin sulfate glycosyltransferase [PTHR12369] (1-242)

Nearest PDB structures (foldseek):
  2bo9-assembly1_D  TM=7.538E-01  e=1.034E-01  Homo sapiens
  1wnh-assembly1_A  TM=7.473E-01  e=9.754E-02  Mus musculus
  3ub1-assembly2_F  TM=4.754E-01  e=4.487E-01  Clostridium perfringens
  2nlk-assembly1_A  TM=4.857E-01  e=1.539E+00  Homo sapiens
  6th6-assembly1_Ao  TM=3.287E-01  e=6.675E+00  Thermococcus kodakarensis KOD1

pLDDT: mean 82.83, std 14.48, range [33.31, 97.69]

Secondary structure (DSSP, 8-state):
-HHHHHTHHHHHHHHTT-S-HHHHHHHHHHHHH-----SEETTEE--EE---TT--HHHHHHHHTT-HHHHT-SEES---SHHHHHHHHHHHHHHHHHHHHHHHHHHHHHHHHHHTTSTT---SSTTPPPP---SSTTS---PEEE-SSEEE---TT-SEEE--HHHHHHHHHHHHHHHHHHHHH-TTEEEEEEEEEEEEEETTTEEEEEEEEEEEETTT--EEEEEEEEEE---S------------